Protein AF-A0A550H9E2-F1 (afdb_monomer)

pLDDT: mean 95.85, std 3.71, range [77.44, 98.75]

Mean predicted aligned error: 4.28 Å

Foldseek 3Di:
DKDKDFAFPVCQAPDVCLVVLQAQKAFEFAPVQVVVCVVVVHPDGHTDIDGLNRCVVVVVDQYSVLSVVRSVVLVVVVLLLQDRVQWHWYWDDPVRDDPQFSTKIFTWGQAPVGTDGFKIKTFRFLVVVVVCCVVVVDQPFDDDPNDTTRTTIIMIDGPVVVSVVSSQRSQWDQADPPLRHIFGQGNCVPQPFLEEFEEQAPDPVSLVVSVVLVVVLVVVVGGYHYDHDDHPSVVLRVCRRRNHQWYWYRYPVCVVPQKIWIQGSPPRDIDIDHSVCVSVVSDD

Nearest PDB structures (foldseek):
  5z5e-assembly1_A  TM=9.242E-01  e=2.785E-28  Nanoarchaeum equitans Kin4-M
  5z5e-assembly1_B  TM=8.530E-01  e=7.201E-29  Nanoarchaeum equitans Kin4-M
  8sld-assembly1_A-2  TM=9.339E-01  e=4.212E-23  Mycolicibacterium thermoresistibile ATCC 19527
  8u2q-assembly1_A  TM=9.296E-01  e=3.622E-22  Mycolicibacterium thermoresistibile ATCC 19527
  8slh-assembly1_A-2  TM=8.632E-01  e=4.479E-23  Mycolicibacterium thermoresistibile ATCC 19527

Structure (mmCIF, N/CA/C/O backbone):
data_AF-A0A550H9E2-F1
#
_entry.id   AF-A0A550H9E2-F1
#
loop_
_atom_site.group_PDB
_atom_site.id
_atom_site.type_symbol
_atom_site.label_atom_id
_atom_site.label_alt_id
_atom_site.label_comp_id
_atom_site.label_asym_id
_atom_site.label_entity_id
_atom_site.label_seq_id
_atom_site.pdbx_PDB_ins_code
_atom_site.Cartn_x
_atom_site.Cartn_y
_atom_site.Cartn_z
_atom_site.occupancy
_atom_site.B_iso_or_equiv
_atom_site.auth_seq_id
_atom_site.auth_comp_id
_atom_site.auth_asym_id
_atom_site.auth_atom_id
_atom_site.pdbx_PDB_model_num
ATOM 1 N N . MET A 1 1 ? 10.320 -8.486 -3.124 1.00 92.06 1 MET A N 1
ATOM 2 C CA . MET A 1 1 ? 9.379 -9.305 -3.925 1.00 92.06 1 MET A CA 1
ATOM 3 C C . MET A 1 1 ? 9.601 -8.896 -5.356 1.00 92.06 1 MET A C 1
ATOM 5 O O . MET A 1 1 ? 9.690 -7.705 -5.581 1.00 92.06 1 MET A O 1
ATOM 9 N N . GLU A 1 2 ? 9.731 -9.833 -6.280 1.00 95.12 2 GLU A N 1
ATOM 10 C CA . GLU A 1 2 ? 10.064 -9.539 -7.677 1.00 95.12 2 GLU A CA 1
ATOM 11 C C . GLU A 1 2 ? 9.055 -10.232 -8.582 1.00 95.12 2 GLU A C 1
ATOM 13 O O . GLU A 1 2 ? 8.554 -11.310 -8.242 1.00 95.12 2 GLU A O 1
ATOM 18 N N . ILE A 1 3 ? 8.738 -9.591 -9.701 1.00 96.88 3 ILE A N 1
ATOM 19 C CA . ILE A 1 3 ? 7.902 -10.155 -10.759 1.00 96.88 3 ILE A CA 1
ATOM 20 C C . ILE A 1 3 ? 8.727 -10.128 -12.039 1.00 96.88 3 ILE A C 1
ATOM 22 O O . ILE A 1 3 ? 9.340 -9.116 -12.342 1.00 96.88 3 ILE A O 1
ATOM 26 N N . GLU A 1 4 ? 8.711 -11.219 -12.798 1.00 97.38 4 GLU A N 1
ATOM 27 C CA . GLU A 1 4 ? 9.385 -11.314 -14.094 1.00 97.38 4 GLU A CA 1
ATOM 28 C C . GLU A 1 4 ? 8.320 -11.397 -15.192 1.00 97.38 4 GLU A C 1
ATOM 30 O O . GLU A 1 4 ? 7.700 -12.447 -15.397 1.00 97.38 4 GLU A O 1
ATOM 35 N N . TYR A 1 5 ? 8.071 -10.288 -15.888 1.00 96.69 5 TYR A N 1
ATOM 36 C CA . TYR A 1 5 ? 7.164 -10.254 -17.032 1.00 96.69 5 TYR A CA 1
ATOM 37 C C . TYR A 1 5 ? 7.918 -10.644 -18.300 1.00 96.69 5 TYR A C 1
ATOM 39 O O . TYR A 1 5 ? 8.688 -9.854 -18.846 1.00 96.69 5 TYR A O 1
ATOM 47 N N . PHE A 1 6 ? 7.668 -11.862 -18.778 1.00 97.12 6 PHE A N 1
ATOM 48 C CA . PHE A 1 6 ? 8.167 -12.345 -20.062 1.00 97.12 6 PHE A CA 1
ATOM 49 C C . PHE A 1 6 ? 7.237 -11.888 -21.185 1.00 97.12 6 PHE A C 1
ATOM 51 O O . PHE A 1 6 ? 6.084 -12.310 -21.249 1.00 97.12 6 PHE A O 1
ATOM 58 N N . VAL A 1 7 ? 7.749 -11.037 -22.067 1.00 96.81 7 VAL A N 1
ATOM 59 C CA . VAL A 1 7 ? 6.997 -10.428 -23.167 1.00 96.81 7 VAL A CA 1
ATOM 60 C C . VAL A 1 7 ? 7.650 -10.794 -24.492 1.00 96.81 7 VAL A C 1
ATOM 62 O O . VAL A 1 7 ? 8.879 -10.782 -24.611 1.00 96.81 7 VAL A O 1
ATOM 65 N N . ASP A 1 8 ? 6.835 -11.110 -25.495 1.00 96.25 8 ASP A N 1
ATOM 66 C CA . ASP A 1 8 ? 7.323 -11.288 -26.858 1.00 96.25 8 ASP A CA 1
ATOM 67 C C . ASP A 1 8 ? 7.969 -9.975 -27.352 1.00 96.25 8 ASP A C 1
ATOM 69 O O . ASP A 1 8 ? 7.335 -8.917 -27.264 1.00 96.25 8 ASP A O 1
ATOM 73 N N . PRO A 1 9 ? 9.223 -9.988 -27.843 1.00 95.88 9 PRO A N 1
ATOM 74 C CA . PRO A 1 9 ? 9.886 -8.782 -28.335 1.00 95.88 9 PRO A CA 1
ATOM 75 C C . PRO A 1 9 ? 9.118 -8.060 -29.454 1.00 95.88 9 PRO A C 1
ATOM 77 O O . PRO A 1 9 ? 9.282 -6.845 -29.588 1.00 95.88 9 PRO A O 1
ATOM 80 N N . ASP A 1 10 ? 8.272 -8.761 -30.212 1.00 95.62 10 ASP A N 1
ATOM 81 C CA . ASP A 1 10 ? 7.453 -8.168 -31.274 1.00 95.62 10 ASP A CA 1
ATOM 82 C C . ASP A 1 10 ? 6.119 -7.590 -30.752 1.00 95.62 10 ASP A C 1
ATOM 84 O O . ASP A 1 10 ? 5.445 -6.865 -31.480 1.00 95.62 10 ASP A O 1
ATOM 88 N N . GLN A 1 11 ? 5.765 -7.826 -29.480 1.00 96.44 11 GLN A N 1
ATOM 89 C CA . GLN A 1 11 ? 4.519 -7.367 -28.831 1.00 96.44 11 GLN A CA 1
ATOM 90 C C . GLN A 1 11 ? 4.766 -6.397 -27.659 1.00 96.44 11 GLN A C 1
ATOM 92 O O . GLN A 1 11 ? 3.953 -6.253 -26.741 1.00 96.44 11 GLN A O 1
ATOM 97 N N . LEU A 1 12 ? 5.907 -5.701 -27.663 1.00 96.75 12 LEU A N 1
ATOM 98 C CA . LEU A 1 12 ? 6.276 -4.759 -26.596 1.00 96.75 12 LEU A CA 1
ATOM 99 C C . LEU A 1 12 ? 5.314 -3.562 -26.475 1.00 96.75 12 LEU A C 1
ATOM 101 O O . LEU A 1 12 ? 5.178 -2.977 -25.399 1.00 96.75 12 LEU A O 1
ATOM 105 N N . ASP A 1 13 ? 4.632 -3.214 -27.561 1.00 97.94 13 ASP A N 1
ATOM 106 C CA . ASP A 1 13 ? 3.660 -2.122 -27.608 1.00 97.94 13 ASP A CA 1
ATOM 107 C C . ASP A 1 13 ? 2.209 -2.636 -27.635 1.00 97.94 13 ASP A C 1
ATOM 109 O O . ASP A 1 13 ? 1.322 -1.948 -28.128 1.00 97.94 13 ASP A O 1
ATOM 113 N N . GLU A 1 14 ? 1.968 -3.843 -27.112 1.00 97.19 14 GLU A N 1
ATOM 114 C CA . GLU A 1 14 ? 0.647 -4.485 -27.047 1.00 97.19 14 GLU A CA 1
ATOM 115 C C . GLU A 1 14 ? 0.280 -4.851 -25.599 1.00 97.19 14 GLU A C 1
ATOM 117 O O . GLU A 1 14 ? -0.084 -5.985 -25.284 1.00 97.19 14 GLU A O 1
ATOM 122 N N . CYS A 1 15 ? 0.401 -3.891 -24.677 1.00 97.25 15 CYS A N 1
ATOM 123 C CA . CYS A 1 15 ? -0.028 -4.119 -23.298 1.00 97.25 15 CYS A CA 1
ATOM 124 C C . CYS A 1 15 ? -1.570 -4.161 -23.237 1.00 97.25 15 CYS A C 1
ATOM 126 O O . CYS A 1 15 ? -2.218 -3.162 -23.562 1.00 97.25 15 CYS A O 1
ATOM 128 N N . PRO A 1 16 ? -2.190 -5.254 -22.754 1.00 96.94 16 PRO A N 1
ATOM 129 C CA . PRO A 1 16 ? -3.648 -5.396 -22.751 1.00 96.94 16 PRO A CA 1
ATOM 130 C C . PRO A 1 16 ? -4.358 -4.413 -21.808 1.00 96.94 16 PRO A C 1
ATOM 132 O O . PRO A 1 16 ? -5.548 -4.164 -21.970 1.00 96.94 16 PRO A O 1
ATOM 135 N N . LEU A 1 17 ? -3.637 -3.847 -20.836 1.00 96.44 17 LEU A N 1
ATOM 136 C CA . LEU A 1 17 ? -4.155 -2.869 -19.874 1.00 96.44 17 LEU A CA 1
ATOM 137 C C . LEU A 1 17 ? -3.913 -1.416 -20.311 1.00 96.44 17 LEU A C 1
ATOM 139 O O . LEU A 1 17 ? -4.247 -0.490 -19.574 1.00 96.44 17 LEU A O 1
ATOM 143 N N . PHE A 1 18 ? -3.319 -1.185 -21.489 1.00 98.06 18 PHE A N 1
ATOM 144 C CA . PHE A 1 18 ? -2.873 0.154 -21.875 1.00 98.06 18 PHE A CA 1
ATOM 145 C C . PHE A 1 18 ? -4.025 1.151 -21.979 1.00 98.06 18 PHE A C 1
ATOM 147 O O . PHE A 1 18 ? -3.889 2.269 -21.501 1.00 98.06 18 PHE A O 1
ATOM 154 N N . GLU A 1 19 ? -5.168 0.764 -22.551 1.00 97.81 19 GLU A N 1
ATOM 155 C CA . GLU A 1 19 ? -6.322 1.667 -22.674 1.00 97.81 19 GLU A CA 1
ATOM 156 C C . GLU A 1 19 ? -6.874 2.107 -21.310 1.00 97.81 19 GLU A C 1
ATOM 158 O O . GLU A 1 19 ? -7.231 3.272 -21.135 1.00 97.81 19 GLU A O 1
ATOM 163 N N . GLU A 1 20 ? -6.910 1.192 -20.337 1.00 98.06 20 GLU A N 1
ATOM 164 C CA . GLU A 1 20 ? -7.378 1.463 -18.974 1.00 98.06 20 GLU A CA 1
ATOM 165 C C . GLU A 1 20 ? -6.402 2.366 -18.209 1.00 98.06 20 GLU A C 1
ATOM 167 O O . GLU A 1 20 ? -6.825 3.292 -17.515 1.00 98.06 20 GLU A O 1
ATOM 172 N N . LEU A 1 21 ? -5.097 2.128 -18.370 1.00 98.25 21 LEU A N 1
ATOM 173 C CA . LEU A 1 21 ? -4.044 2.814 -17.619 1.00 98.25 21 LEU A CA 1
ATOM 174 C C . LEU A 1 21 ? -3.545 4.101 -18.290 1.00 98.25 21 LEU A C 1
ATOM 176 O O . LEU A 1 21 ? -3.009 4.971 -17.609 1.00 98.25 21 LEU A O 1
ATOM 180 N N . ALA A 1 22 ? -3.764 4.278 -19.595 1.00 98.25 22 ALA A N 1
ATOM 181 C CA . ALA A 1 22 ? -3.400 5.460 -20.381 1.00 98.25 22 ALA A CA 1
ATOM 182 C C . ALA A 1 22 ? -3.695 6.822 -19.709 1.00 98.25 22 ALA A C 1
ATOM 184 O O . ALA A 1 22 ? -2.822 7.699 -19.774 1.00 98.25 22 ALA A O 1
ATOM 185 N N . PRO A 1 23 ? -4.865 7.047 -19.070 1.00 98.50 23 PRO A N 1
ATOM 186 C CA . PRO A 1 23 ? -5.177 8.327 -18.436 1.00 98.50 23 PRO A CA 1
ATOM 187 C C . PRO A 1 23 ? -4.512 8.538 -17.067 1.00 98.50 23 PRO A C 1
ATOM 189 O O . PRO A 1 23 ? -4.561 9.659 -16.557 1.00 98.50 23 PRO A O 1
ATOM 192 N N . ILE A 1 24 ? -3.912 7.510 -16.455 1.00 98.19 24 ILE A N 1
ATOM 193 C CA . ILE A 1 24 ? -3.335 7.615 -15.109 1.00 98.19 24 ILE A CA 1
ATOM 194 C C . ILE A 1 24 ? -2.180 8.631 -15.104 1.00 98.19 24 ILE A C 1
ATOM 196 O O . ILE A 1 24 ? -1.282 8.547 -15.948 1.00 98.19 24 ILE A O 1
ATOM 200 N N . PRO A 1 25 ? -2.183 9.614 -14.182 1.00 97.94 25 PRO A N 1
ATOM 201 C CA . PRO A 1 25 ? -1.109 10.589 -14.080 1.00 97.94 25 PRO A CA 1
ATOM 202 C C . PRO A 1 25 ? 0.117 9.998 -13.376 1.00 97.94 25 PRO A C 1
ATOM 204 O O . PRO A 1 25 ? 0.018 9.394 -12.311 1.00 97.94 25 PRO A O 1
ATOM 207 N N . LEU A 1 26 ? 1.292 10.267 -13.935 1.00 98.25 26 LEU A N 1
ATOM 208 C CA . LEU A 1 26 ? 2.601 9.940 -13.390 1.00 98.25 26 LEU A CA 1
ATOM 209 C C . LEU A 1 26 ? 3.305 11.227 -12.946 1.00 98.25 26 LEU A C 1
ATOM 211 O O . LEU A 1 26 ? 3.468 12.168 -13.728 1.00 98.25 26 LEU A O 1
ATOM 215 N N . ASN A 1 27 ? 3.790 11.246 -11.706 1.00 98.12 27 ASN A N 1
ATOM 216 C CA . ASN A 1 27 ? 4.795 12.216 -11.276 1.00 98.12 27 ASN A CA 1
ATOM 217 C C . ASN A 1 27 ? 6.156 11.714 -11.749 1.00 98.12 27 ASN A C 1
ATOM 219 O O . ASN A 1 27 ? 6.663 10.731 -11.221 1.00 98.12 27 ASN A O 1
ATOM 223 N N . PHE A 1 28 ? 6.748 12.357 -12.746 1.00 98.00 28 PHE A N 1
ATOM 224 C CA . PHE A 1 28 ? 7.874 11.795 -13.481 1.00 98.00 28 PHE A CA 1
ATOM 225 C C . PHE A 1 28 ? 9.103 12.702 -13.428 1.00 98.00 28 PHE A C 1
ATOM 227 O O . PHE A 1 28 ? 9.040 13.885 -13.761 1.00 98.00 28 PHE A O 1
ATOM 234 N N . VAL A 1 29 ? 10.249 12.152 -13.044 1.00 97.75 29 VAL A N 1
ATOM 235 C CA . VAL A 1 29 ? 11.546 12.831 -13.063 1.00 97.75 29 VAL A CA 1
ATOM 236 C C . VAL A 1 29 ? 12.317 12.364 -14.293 1.00 97.75 29 VAL A C 1
ATOM 238 O O . VAL A 1 29 ? 12.781 11.223 -14.364 1.00 97.75 29 VAL A O 1
ATOM 241 N N . THR A 1 30 ? 12.472 13.259 -15.270 1.00 95.81 30 THR A N 1
ATOM 242 C CA . THR A 1 30 ? 13.207 12.960 -16.506 1.00 95.81 30 THR A CA 1
ATOM 243 C C . THR A 1 30 ? 14.722 12.972 -16.286 1.00 95.81 30 THR A C 1
ATOM 245 O O . THR A 1 30 ? 15.234 13.473 -15.277 1.00 95.81 30 THR A O 1
ATOM 248 N N . ARG A 1 31 ? 15.477 12.440 -17.252 1.00 93.50 31 ARG A N 1
ATOM 249 C CA . ARG A 1 31 ? 16.947 12.514 -17.243 1.00 93.50 31 ARG A CA 1
ATOM 250 C C . ARG A 1 31 ? 17.434 13.960 -17.343 1.00 93.50 31 ARG A C 1
ATOM 252 O O . ARG A 1 31 ? 18.320 14.362 -16.595 1.00 93.50 31 ARG A O 1
ATOM 259 N N . GLU A 1 32 ? 16.798 14.773 -18.182 1.00 92.56 32 GLU A N 1
ATOM 260 C CA . GLU A 1 32 ? 17.143 16.188 -18.356 1.00 92.56 32 GLU A CA 1
ATOM 261 C C . GLU A 1 32 ? 16.919 16.989 -17.067 1.00 92.56 32 GLU A C 1
ATOM 263 O O . GLU A 1 32 ? 17.721 17.864 -16.728 1.00 92.56 32 GLU A O 1
ATOM 268 N N . ALA A 1 33 ? 15.848 16.685 -16.322 1.00 93.44 33 ALA A N 1
ATOM 269 C CA . ALA A 1 33 ? 15.581 17.308 -15.029 1.00 93.44 33 ALA A CA 1
ATOM 270 C C . ALA A 1 33 ? 16.699 17.003 -14.016 1.00 93.44 33 ALA A C 1
ATOM 272 O O . ALA A 1 33 ? 17.160 17.912 -13.320 1.00 93.44 33 ALA A O 1
ATOM 273 N N . GLN A 1 34 ? 17.190 15.760 -13.988 1.00 94.44 34 GLN A N 1
ATOM 274 C CA . GLN A 1 34 ? 18.311 15.347 -13.136 1.00 94.44 34 GLN A CA 1
ATOM 275 C C . GLN A 1 34 ? 19.623 16.027 -13.543 1.00 94.44 34 GLN A C 1
ATOM 277 O O . GLN A 1 34 ? 20.332 16.558 -12.689 1.00 94.44 34 GLN A O 1
ATOM 282 N N . GLU A 1 35 ? 19.936 16.091 -14.838 1.00 91.56 35 GLU A N 1
ATOM 283 C CA . GLU A 1 35 ? 21.135 16.784 -15.329 1.00 91.56 35 GLU A CA 1
ATOM 284 C C . GLU A 1 35 ? 21.120 18.279 -14.997 1.00 91.56 35 GLU A C 1
ATOM 286 O O . GLU A 1 35 ? 22.144 18.861 -14.621 1.00 91.56 35 GLU A O 1
ATOM 291 N N . LYS A 1 36 ? 19.958 18.923 -15.140 1.00 91.62 36 LYS A N 1
ATOM 292 C CA . LYS A 1 36 ? 19.781 20.334 -14.795 1.00 91.62 36 LYS A CA 1
ATOM 293 C C . LYS A 1 36 ? 19.983 20.561 -13.298 1.00 91.62 36 LYS A C 1
ATOM 295 O O . LYS A 1 36 ? 20.695 21.494 -12.932 1.00 91.62 36 LYS A O 1
ATOM 300 N N . ALA A 1 37 ? 19.403 19.706 -12.456 1.00 90.50 37 ALA A N 1
ATOM 301 C CA . ALA A 1 37 ? 19.584 19.749 -11.008 1.00 90.50 37 ALA A CA 1
ATOM 302 C C . ALA A 1 37 ? 21.061 19.573 -10.618 1.00 90.50 37 ALA A C 1
ATOM 304 O O . ALA A 1 37 ? 21.591 20.374 -9.847 1.00 90.50 37 ALA A O 1
ATOM 305 N N . ALA A 1 38 ? 21.760 18.610 -11.230 1.00 87.56 38 ALA A N 1
ATOM 306 C CA . ALA A 1 38 ? 23.183 18.370 -10.995 1.00 87.56 38 ALA A CA 1
ATOM 307 C C . ALA A 1 38 ? 24.051 19.591 -11.351 1.00 87.56 38 ALA A C 1
ATOM 309 O O . ALA A 1 38 ? 24.921 19.979 -10.574 1.00 87.56 38 ALA A O 1
ATOM 310 N N . LYS A 1 39 ? 23.777 20.260 -12.481 1.00 89.75 39 LYS A N 1
ATOM 311 C CA . LYS A 1 39 ? 24.470 21.505 -12.882 1.00 89.75 39 LYS A CA 1
ATOM 312 C C . LYS A 1 39 ? 24.231 22.668 -11.914 1.00 89.75 39 LYS A C 1
ATOM 314 O O . LYS A 1 39 ? 25.028 23.601 -11.881 1.00 89.75 39 LYS A O 1
ATOM 319 N N . GLN A 1 40 ? 23.134 22.630 -11.164 1.00 90.06 40 GLN A N 1
ATOM 320 C CA . GLN A 1 40 ? 22.742 23.659 -10.200 1.00 90.06 40 GLN A CA 1
ATOM 321 C C . GLN A 1 40 ? 23.092 23.283 -8.753 1.00 90.06 40 GLN A C 1
ATOM 323 O O . GLN A 1 40 ? 22.723 24.016 -7.839 1.00 90.06 40 GLN A O 1
ATOM 328 N N . SER A 1 41 ? 23.788 22.158 -8.535 1.00 85.19 41 SER A N 1
ATOM 329 C CA . SER A 1 41 ? 24.055 21.597 -7.202 1.00 85.19 41 SER A CA 1
ATOM 330 C C . SER A 1 41 ? 22.784 21.439 -6.354 1.00 85.19 41 SER A C 1
ATOM 332 O O . SER A 1 41 ? 22.825 21.576 -5.130 1.00 85.19 41 SER A O 1
ATOM 334 N N . ALA A 1 42 ? 21.643 21.188 -7.003 1.00 83.69 42 ALA A N 1
ATOM 335 C CA . ALA A 1 42 ? 20.378 20.963 -6.322 1.00 83.69 42 ALA A CA 1
ATOM 336 C C . ALA A 1 42 ? 20.364 19.566 -5.687 1.00 83.69 42 ALA A C 1
ATOM 338 O O . ALA A 1 42 ? 20.874 18.602 -6.255 1.00 83.69 42 ALA A O 1
ATOM 339 N N . THR A 1 43 ? 19.766 19.465 -4.502 1.00 78.44 43 THR A N 1
ATOM 340 C CA . THR A 1 43 ? 19.671 18.214 -3.731 1.00 78.44 43 THR A CA 1
ATOM 341 C C . THR A 1 43 ? 18.401 17.419 -4.026 1.00 78.44 43 THR A C 1
ATOM 343 O O . THR A 1 43 ? 18.202 16.362 -3.437 1.00 78.44 43 THR A O 1
ATOM 346 N N . ASP A 1 44 ? 17.532 17.935 -4.896 1.00 87.62 44 ASP A N 1
ATOM 347 C CA . ASP A 1 44 ? 16.284 17.296 -5.302 1.00 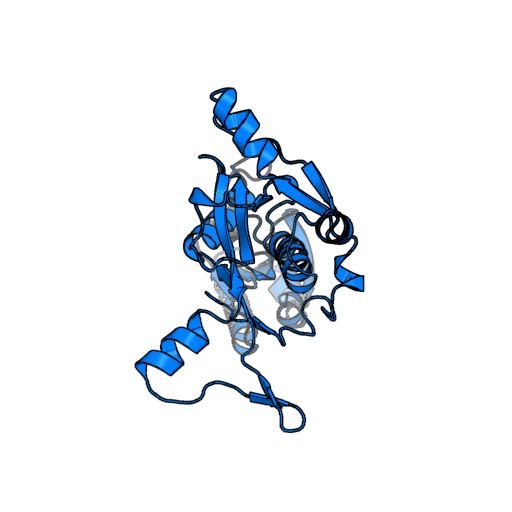87.62 44 ASP A CA 1
ATOM 348 C C . ASP A 1 44 ? 16.005 17.548 -6.791 1.00 87.62 44 ASP A C 1
ATOM 350 O O . ASP A 1 44 ? 16.578 18.450 -7.413 1.00 87.62 44 ASP A O 1
ATOM 354 N N . PHE A 1 45 ? 15.115 16.740 -7.358 1.00 91.19 45 PHE A N 1
ATOM 355 C CA . PHE A 1 45 ? 14.723 16.772 -8.757 1.00 91.19 45 PHE A CA 1
ATOM 356 C C . PHE A 1 45 ? 13.297 17.292 -8.916 1.00 91.19 45 PHE A C 1
ATOM 358 O O . PHE A 1 45 ? 12.394 16.944 -8.159 1.00 91.19 45 PHE A O 1
ATOM 365 N N . THR A 1 46 ? 13.077 18.108 -9.943 1.00 91.38 46 THR A N 1
ATOM 366 C CA . THR A 1 46 ? 11.728 18.546 -10.306 1.00 91.38 46 THR A CA 1
ATOM 367 C C . THR A 1 46 ? 11.017 17.444 -11.082 1.00 91.38 46 THR A C 1
ATOM 369 O O . THR A 1 46 ? 11.509 17.011 -12.125 1.00 91.38 46 THR A O 1
ATOM 372 N N . SER A 1 47 ? 9.846 17.035 -10.597 1.00 95.12 47 SER A N 1
ATOM 373 C CA . SER A 1 47 ? 8.933 16.164 -11.336 1.00 95.12 47 SER A CA 1
ATOM 374 C C . SER A 1 47 ? 8.074 16.972 -12.310 1.00 95.12 47 SER A C 1
ATOM 376 O O . SER A 1 47 ? 7.681 18.103 -12.018 1.00 95.12 47 SER A O 1
ATOM 378 N N . ILE A 1 48 ? 7.743 16.372 -13.448 1.00 96.00 48 ILE A N 1
ATOM 379 C CA . ILE A 1 48 ? 6.650 16.799 -14.324 1.00 96.00 48 ILE A CA 1
ATOM 380 C C . ILE A 1 48 ? 5.453 15.874 -14.113 1.00 96.00 48 ILE A C 1
ATOM 382 O O . ILE A 1 48 ? 5.633 14.710 -13.769 1.00 96.00 48 ILE A O 1
ATOM 386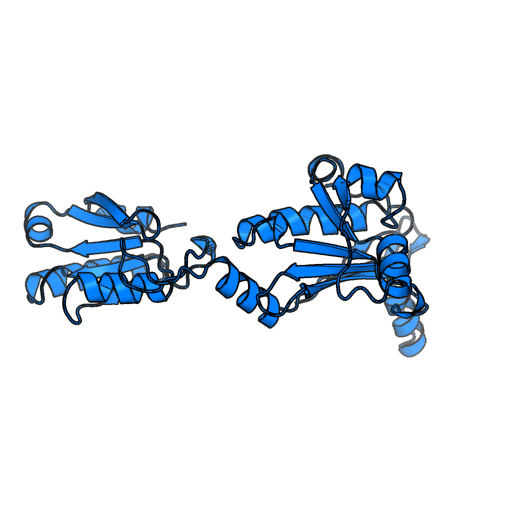 N N . GLN A 1 49 ? 4.244 16.380 -14.330 1.00 97.19 49 GLN A N 1
ATOM 387 C CA . GLN A 1 49 ? 3.051 15.543 -14.374 1.00 97.19 49 GLN A CA 1
ATOM 388 C C . GLN A 1 49 ? 2.742 15.218 -15.835 1.00 97.19 49 GLN A C 1
ATOM 390 O O . GLN A 1 49 ? 2.593 16.134 -16.646 1.00 97.19 49 GLN A O 1
ATOM 395 N N . ILE A 1 50 ? 2.691 13.932 -16.163 1.00 97.62 50 ILE A N 1
ATOM 396 C CA . ILE A 1 50 ? 2.379 13.409 -17.500 1.00 97.62 50 ILE A CA 1
ATOM 397 C C . ILE A 1 50 ? 1.479 12.189 -17.353 1.00 97.62 50 ILE A C 1
ATOM 399 O O . ILE A 1 50 ? 1.602 11.480 -16.360 1.00 97.62 50 ILE A O 1
ATOM 403 N N . SER A 1 51 ? 0.591 11.911 -18.301 1.00 98.50 51 SER A N 1
ATOM 404 C CA . SER A 1 51 ? -0.147 10.640 -18.269 1.00 98.50 51 SER A CA 1
ATOM 405 C C . SER A 1 51 ? 0.724 9.453 -18.706 1.00 98.50 51 SER A C 1
ATOM 407 O O . SER A 1 51 ? 1.762 9.638 -19.350 1.00 98.50 51 SER A O 1
ATOM 409 N N . VAL A 1 52 ? 0.290 8.226 -18.404 1.00 98.56 52 VAL A N 1
ATOM 410 C CA . VAL A 1 52 ? 0.874 6.984 -18.951 1.00 98.56 52 VAL A CA 1
ATOM 411 C C . VAL A 1 52 ? 0.950 7.042 -20.481 1.00 98.56 52 VAL A C 1
ATOM 413 O O . VAL A 1 52 ? 1.992 6.732 -21.064 1.00 98.56 52 VAL A O 1
ATOM 416 N N . GLN A 1 53 ? -0.116 7.516 -21.133 1.00 98.56 53 GLN A N 1
ATOM 417 C CA . GLN A 1 53 ? -0.140 7.712 -22.583 1.00 98.56 53 GLN A CA 1
ATOM 418 C C . GLN A 1 53 ? 0.939 8.697 -23.044 1.00 98.56 53 GLN A C 1
ATOM 420 O O . GLN A 1 53 ? 1.724 8.381 -23.938 1.00 98.56 53 GLN A O 1
ATOM 425 N N . GLU A 1 54 ? 1.023 9.874 -22.422 1.00 98.44 54 GLU A N 1
ATOM 426 C CA . GLU A 1 54 ? 2.022 10.875 -22.795 1.00 98.44 54 GLU A CA 1
ATOM 427 C C . GLU A 1 54 ? 3.452 10.384 -22.553 1.00 98.44 54 GLU A C 1
ATOM 429 O O . GLU A 1 54 ? 4.346 10.702 -23.340 1.00 98.44 54 GLU A O 1
ATOM 434 N N . ALA A 1 55 ? 3.684 9.617 -21.484 1.00 98.00 55 ALA A N 1
ATOM 435 C CA . ALA A 1 55 ? 4.984 9.023 -21.194 1.00 98.00 55 ALA A CA 1
ATOM 436 C C . ALA A 1 55 ? 5.435 8.088 -22.325 1.00 98.00 55 ALA A C 1
ATOM 438 O O . ALA A 1 55 ? 6.603 8.130 -22.730 1.00 98.00 55 ALA A O 1
ATOM 439 N N . PHE A 1 56 ? 4.513 7.289 -22.866 1.00 98.12 56 PHE A N 1
ATOM 440 C CA . PHE A 1 56 ? 4.773 6.404 -23.998 1.00 98.12 56 PHE A CA 1
ATOM 441 C C . PHE A 1 56 ? 4.944 7.171 -25.320 1.00 98.12 56 PHE A C 1
ATOM 443 O O . PHE A 1 56 ? 5.941 6.977 -26.022 1.00 98.12 56 PHE A O 1
ATOM 450 N N . GLU A 1 57 ? 4.031 8.086 -25.652 1.00 97.88 57 GLU A N 1
ATOM 451 C CA . GLU A 1 57 ? 4.063 8.859 -26.904 1.00 97.88 57 GLU A CA 1
ATOM 452 C C . GLU A 1 57 ? 5.310 9.746 -27.013 1.00 97.88 57 GLU A C 1
ATOM 454 O O . GLU A 1 57 ? 5.939 9.818 -28.071 1.00 97.88 57 GLU A O 1
ATOM 459 N N . LYS A 1 58 ? 5.717 10.377 -25.903 1.00 96.56 58 LYS A N 1
ATOM 460 C CA . LYS A 1 58 ? 6.932 11.209 -25.827 1.00 96.56 58 LYS A CA 1
ATOM 461 C C . LYS A 1 58 ? 8.215 10.385 -25.668 1.00 96.56 58 LYS A C 1
ATOM 463 O O . LYS A 1 58 ? 9.290 10.972 -25.570 1.00 96.56 58 LYS A O 1
ATOM 468 N N . LYS A 1 59 ? 8.121 9.048 -25.657 1.00 95.75 59 LYS A N 1
ATOM 469 C CA . LYS A 1 59 ? 9.250 8.111 -25.510 1.00 95.75 59 LYS A CA 1
ATOM 470 C C . LYS A 1 59 ? 10.062 8.322 -24.227 1.00 95.75 59 LYS A C 1
ATOM 472 O O . LYS A 1 59 ? 11.267 8.076 -24.199 1.00 95.75 59 LYS A O 1
ATOM 477 N N . TYR A 1 60 ? 9.401 8.749 -23.150 1.00 95.75 60 TYR A N 1
ATOM 478 C CA . TYR A 1 60 ? 10.003 8.739 -21.815 1.00 95.75 60 TYR A CA 1
ATOM 479 C C . TYR A 1 60 ? 10.132 7.322 -21.259 1.00 95.75 60 TYR A C 1
ATOM 481 O O . TYR A 1 60 ? 11.082 7.048 -20.525 1.00 95.75 60 TYR A O 1
ATOM 489 N N . VAL A 1 61 ? 9.214 6.436 -21.646 1.00 97.56 61 VAL A N 1
ATOM 490 C CA . VAL A 1 61 ? 9.265 4.993 -21.388 1.00 97.56 61 VAL A CA 1
ATOM 491 C C . VAL A 1 61 ? 9.479 4.225 -22.701 1.00 97.56 61 VAL A C 1
ATOM 493 O O . VAL A 1 61 ? 9.091 4.714 -23.766 1.00 97.56 61 VAL A O 1
ATOM 496 N N . PRO A 1 62 ? 10.129 3.048 -22.660 1.00 96.75 62 PRO A N 1
ATOM 497 C CA . PRO A 1 62 ? 10.582 2.356 -23.866 1.00 96.75 62 PRO A CA 1
ATOM 498 C C . PRO A 1 62 ? 9.465 1.676 -24.662 1.00 96.75 62 PRO A C 1
ATOM 500 O O . PRO A 1 62 ? 9.627 1.494 -25.866 1.00 96.75 62 PRO A O 1
ATOM 503 N N . ASN A 1 63 ? 8.379 1.269 -24.003 1.00 97.94 63 ASN A N 1
ATOM 504 C CA . ASN A 1 63 ? 7.298 0.485 -24.594 1.00 97.94 63 ASN A CA 1
ATOM 505 C C . ASN A 1 63 ? 6.008 0.582 -23.758 1.00 97.94 63 ASN A C 1
ATOM 507 O O . ASN A 1 63 ? 6.036 1.129 -22.646 1.00 97.94 63 ASN A O 1
ATOM 511 N N . GLN A 1 64 ? 4.888 0.070 -24.279 1.00 98.19 64 GLN A N 1
ATOM 512 C CA . GLN A 1 64 ? 3.608 0.113 -23.559 1.00 98.19 64 GLN A CA 1
ATOM 513 C C . GLN A 1 64 ? 3.607 -0.720 -22.277 1.00 98.19 64 GLN A C 1
ATOM 515 O O . GLN A 1 64 ? 3.015 -0.286 -21.295 1.00 98.19 64 GLN A O 1
ATOM 520 N N . TRP A 1 65 ? 4.276 -1.876 -22.246 1.00 98.31 65 TRP A N 1
ATOM 521 C CA . TRP A 1 65 ? 4.337 -2.704 -21.034 1.00 98.31 65 TRP A CA 1
ATOM 522 C C . TRP A 1 65 ? 4.962 -1.962 -19.854 1.00 98.31 65 TRP A C 1
ATOM 524 O O . TRP A 1 65 ? 4.400 -1.970 -18.764 1.00 98.31 65 TRP A O 1
ATOM 534 N N . MET A 1 66 ? 6.072 -1.253 -20.072 1.00 98.50 66 MET A N 1
ATOM 535 C CA . MET A 1 66 ? 6.670 -0.414 -19.035 1.00 98.50 66 MET A CA 1
ATOM 536 C C . MET A 1 66 ? 5.714 0.711 -18.630 1.00 98.50 66 MET A C 1
ATOM 538 O O . MET A 1 66 ? 5.539 0.958 -17.445 1.00 98.50 66 MET A O 1
ATOM 542 N N . ALA A 1 67 ? 5.057 1.365 -19.594 1.00 98.38 67 ALA A N 1
ATOM 543 C CA . ALA A 1 67 ? 4.075 2.411 -19.307 1.00 98.38 67 ALA A CA 1
ATOM 544 C C . ALA A 1 67 ? 2.932 1.897 -18.409 1.00 98.38 67 ALA A C 1
ATOM 546 O O . ALA A 1 67 ? 2.590 2.543 -17.419 1.00 98.38 67 ALA A O 1
ATOM 547 N N . CYS A 1 68 ? 2.390 0.718 -18.730 1.00 98.38 68 CYS A N 1
ATOM 548 C CA . CYS A 1 68 ? 1.369 0.033 -17.946 1.00 98.38 68 CYS A CA 1
ATOM 549 C C . CYS A 1 68 ? 1.854 -0.298 -16.535 1.00 98.38 68 CYS A C 1
ATOM 551 O O . CYS A 1 68 ? 1.139 -0.004 -15.589 1.00 98.38 68 CYS A O 1
ATOM 553 N N . ILE A 1 69 ? 3.059 -0.859 -16.378 1.00 98.44 69 ILE A N 1
ATOM 554 C CA . ILE A 1 69 ? 3.610 -1.186 -15.054 1.00 98.44 69 ILE A CA 1
ATOM 555 C C . ILE A 1 69 ? 3.658 0.068 -14.172 1.00 98.44 69 ILE A C 1
ATOM 557 O O . ILE A 1 69 ? 3.131 0.046 -13.065 1.00 98.44 69 ILE A O 1
ATOM 561 N N . LEU A 1 70 ? 4.189 1.190 -14.677 1.00 98.50 70 LEU A N 1
ATOM 562 C CA . LEU A 1 70 ? 4.231 2.430 -13.889 1.00 98.50 70 LEU A CA 1
ATOM 563 C C . LEU A 1 70 ? 2.820 2.950 -13.553 1.00 98.50 70 LEU A C 1
ATOM 565 O O . LEU A 1 70 ? 2.600 3.479 -12.467 1.00 98.50 70 LEU A O 1
ATOM 569 N N . GLY A 1 71 ? 1.860 2.816 -14.474 1.00 98.19 71 GLY A N 1
ATOM 570 C CA . GLY A 1 71 ? 0.463 3.201 -14.249 1.00 98.19 71 GLY A CA 1
ATOM 571 C C . GLY A 1 71 ? -0.240 2.349 -13.189 1.00 98.19 71 GLY A C 1
ATOM 572 O O . GLY A 1 71 ? -0.884 2.895 -12.295 1.00 98.19 71 GLY A O 1
ATOM 573 N N . ASP A 1 72 ? -0.079 1.029 -13.260 1.00 97.88 72 ASP A N 1
ATOM 574 C CA . ASP A 1 72 ? -0.627 0.075 -12.290 1.00 97.88 72 ASP A CA 1
ATOM 575 C C . ASP A 1 72 ? -0.034 0.307 -10.894 1.00 97.88 72 ASP A C 1
ATOM 577 O O . ASP A 1 72 ? -0.749 0.321 -9.892 1.00 97.88 72 ASP A O 1
ATOM 581 N N . GLU A 1 73 ? 1.263 0.621 -10.817 1.00 98.12 73 GLU A N 1
ATOM 582 C CA . GLU A 1 73 ? 1.918 0.965 -9.557 1.00 98.12 73 GLU A CA 1
ATOM 583 C C . GLU A 1 73 ? 1.343 2.236 -8.907 1.00 98.12 73 GLU A C 1
ATOM 585 O O . GLU A 1 73 ? 1.261 2.302 -7.681 1.00 98.12 73 GLU A O 1
ATOM 590 N N . VAL A 1 74 ? 0.877 3.228 -9.675 1.00 97.75 74 VAL A N 1
ATOM 591 C CA . VAL A 1 74 ? 0.172 4.389 -9.094 1.00 97.75 74 VAL A CA 1
ATOM 592 C C . VAL A 1 74 ? -1.116 3.952 -8.397 1.00 97.75 74 VAL A C 1
ATOM 594 O O . VAL A 1 74 ? -1.359 4.342 -7.253 1.00 97.75 74 VAL A O 1
ATOM 597 N N . GLU A 1 75 ? -1.932 3.128 -9.054 1.00 95.94 75 GLU A N 1
ATOM 598 C CA . GLU A 1 75 ? -3.175 2.615 -8.468 1.00 95.94 75 GLU A CA 1
ATOM 599 C C . GLU A 1 75 ? -2.898 1.719 -7.257 1.00 95.94 75 GLU A C 1
ATOM 601 O O . GLU A 1 75 ? -3.546 1.851 -6.213 1.00 95.94 75 GLU A O 1
ATOM 606 N N . PHE A 1 76 ? -1.866 0.880 -7.335 1.00 96.50 76 PHE A N 1
ATOM 607 C CA . PHE A 1 76 ? -1.421 0.068 -6.212 1.00 96.50 76 PHE A CA 1
ATOM 608 C C . PHE A 1 76 ? -1.060 0.928 -4.991 1.00 96.50 76 PHE A C 1
ATOM 610 O O . PHE A 1 76 ? -1.538 0.657 -3.889 1.00 96.50 76 PHE A O 1
ATOM 617 N N . PHE A 1 77 ? -0.295 2.012 -5.155 1.00 96.56 77 PHE A N 1
ATOM 618 C CA . PHE A 1 77 ? 0.096 2.877 -4.031 1.00 96.56 77 PHE A CA 1
ATOM 619 C C . PHE A 1 77 ? -1.079 3.635 -3.406 1.00 96.56 77 PHE A C 1
ATOM 621 O O . PHE A 1 77 ? -1.090 3.827 -2.182 1.00 96.56 77 PHE A O 1
ATOM 628 N N . LYS A 1 78 ? -2.108 3.977 -4.192 1.00 92.56 78 LYS A N 1
ATOM 629 C CA . LYS A 1 78 ? -3.366 4.521 -3.656 1.00 92.56 78 LYS A CA 1
ATOM 630 C C . LYS A 1 78 ? -4.034 3.538 -2.701 1.00 92.56 78 LYS A C 1
ATOM 632 O O . LYS A 1 78 ? -4.460 3.936 -1.614 1.00 92.56 78 LYS A O 1
ATOM 637 N N . LEU A 1 79 ? -4.076 2.251 -3.057 1.00 95.00 79 LEU A N 1
ATOM 638 C CA . LEU A 1 79 ? -4.618 1.196 -2.191 1.00 95.00 79 LEU A CA 1
ATOM 639 C C . LEU A 1 79 ? -3.798 1.018 -0.905 1.00 95.00 79 LEU A C 1
ATOM 641 O O . LEU A 1 79 ? -4.354 0.670 0.138 1.00 95.00 79 LEU A O 1
ATOM 645 N N . LEU A 1 80 ? -2.496 1.311 -0.951 1.00 96.25 80 LEU A N 1
ATOM 646 C CA . LEU A 1 80 ? -1.611 1.282 0.215 1.00 96.25 80 LEU A CA 1
ATOM 647 C C . LEU A 1 80 ? -1.773 2.489 1.156 1.00 96.25 80 LEU A C 1
ATOM 649 O O . LEU A 1 80 ? -1.174 2.517 2.234 1.00 96.25 80 LEU A O 1
ATOM 653 N N . GLY A 1 81 ? -2.600 3.473 0.792 1.00 95.06 81 GLY A N 1
ATOM 654 C CA . GLY A 1 81 ? -2.800 4.693 1.576 1.00 95.06 81 GLY A CA 1
ATOM 655 C C . GLY A 1 81 ? -1.644 5.689 1.463 1.00 95.06 81 GLY A C 1
ATOM 656 O O . GLY A 1 81 ? -1.535 6.592 2.297 1.00 95.06 81 GLY A O 1
ATOM 657 N N . ILE A 1 82 ? -0.785 5.537 0.450 1.00 96.88 82 ILE A N 1
ATOM 658 C CA . ILE A 1 82 ? 0.275 6.492 0.126 1.00 96.88 82 ILE A CA 1
ATOM 659 C C . ILE A 1 82 ? -0.296 7.477 -0.902 1.00 96.88 82 ILE A C 1
ATOM 661 O O . ILE A 1 82 ? -0.811 7.051 -1.932 1.00 96.88 82 ILE A O 1
ATOM 665 N N . PRO A 1 83 ? -0.257 8.792 -0.637 1.00 95.00 83 PRO A N 1
ATOM 666 C CA . PRO A 1 83 ? -0.902 9.755 -1.516 1.00 95.00 83 PRO A CA 1
ATOM 667 C C . PRO A 1 83 ? -0.070 10.011 -2.781 1.00 95.00 83 PRO A C 1
ATOM 669 O O . PRO A 1 83 ? 1.157 10.041 -2.712 1.00 95.00 83 PRO A O 1
ATOM 672 N N . ASP A 1 84 ? -0.727 10.286 -3.910 1.00 94.31 84 ASP A N 1
ATOM 673 C CA . ASP A 1 84 ? -0.084 10.466 -5.224 1.00 94.31 84 ASP A CA 1
ATOM 674 C C . ASP A 1 84 ? 1.078 11.472 -5.199 1.00 94.31 84 ASP A C 1
ATOM 676 O O . ASP A 1 84 ? 2.122 11.250 -5.804 1.00 94.31 84 ASP A O 1
ATOM 680 N N . GLN A 1 85 ? 0.952 12.576 -4.455 1.00 94.69 85 GLN A N 1
ATOM 681 C CA . GLN A 1 85 ? 2.015 13.583 -4.343 1.00 94.69 85 GLN A CA 1
ATOM 682 C C . GLN A 1 85 ? 3.271 13.101 -3.599 1.00 94.69 85 GLN A C 1
ATOM 684 O O . GLN A 1 85 ? 4.302 13.773 -3.641 1.00 94.69 85 GLN A O 1
ATOM 689 N N . ALA A 1 86 ? 3.179 11.988 -2.871 1.00 97.00 86 ALA A N 1
ATOM 690 C CA . ALA A 1 86 ? 4.300 11.381 -2.171 1.00 97.00 86 ALA A CA 1
ATOM 691 C C . ALA A 1 86 ? 5.032 10.343 -3.023 1.00 97.00 86 ALA A C 1
ATOM 693 O O . ALA A 1 86 ? 6.059 9.858 -2.568 1.00 97.00 86 ALA A O 1
ATOM 694 N N . ILE A 1 87 ? 4.557 10.022 -4.229 1.00 98.12 87 ILE A N 1
ATOM 695 C CA . ILE A 1 87 ? 5.240 9.101 -5.141 1.00 98.12 87 ILE A CA 1
ATOM 696 C C . ILE A 1 87 ? 5.731 9.821 -6.393 1.00 98.12 87 ILE A C 1
ATOM 698 O O . ILE A 1 87 ? 5.115 10.783 -6.866 1.00 98.12 87 ILE A O 1
ATOM 702 N N . ARG A 1 88 ? 6.850 9.351 -6.942 1.00 98.31 88 ARG A N 1
ATOM 703 C CA . ARG A 1 88 ? 7.346 9.754 -8.261 1.00 98.31 88 ARG A CA 1
ATOM 704 C C . ARG A 1 88 ? 8.133 8.630 -8.920 1.00 98.31 88 ARG A C 1
ATOM 706 O O . ARG A 1 88 ? 8.742 7.821 -8.235 1.00 98.31 88 ARG A O 1
ATOM 713 N N . PHE A 1 89 ? 8.194 8.649 -10.240 1.00 98.56 89 PHE A N 1
ATOM 714 C CA . PHE A 1 89 ? 9.025 7.764 -11.043 1.00 98.56 89 PHE A CA 1
ATOM 715 C C . PHE A 1 89 ? 10.266 8.505 -11.509 1.00 98.56 89 PHE A C 1
ATOM 717 O O . PHE A 1 89 ? 10.162 9.507 -12.221 1.00 98.56 89 PHE A O 1
ATOM 724 N N . ARG A 1 90 ? 11.447 8.025 -11.136 1.00 97.81 90 ARG A N 1
ATOM 725 C CA . ARG A 1 90 ? 12.721 8.583 -11.582 1.00 97.81 90 ARG A CA 1
ATOM 726 C C . ARG A 1 90 ? 13.303 7.743 -12.702 1.00 97.81 90 ARG A C 1
ATOM 728 O O . ARG A 1 90 ? 13.709 6.608 -12.487 1.00 97.81 90 ARG A O 1
ATOM 735 N N . HIS A 1 91 ? 13.401 8.323 -13.895 1.00 96.94 91 HIS A N 1
ATOM 736 C CA . HIS A 1 91 ? 14.072 7.676 -15.017 1.00 96.94 91 HIS A CA 1
ATOM 737 C C . HIS A 1 91 ? 15.585 7.675 -14.776 1.00 96.94 91 HIS A C 1
ATOM 739 O O . HIS A 1 91 ? 16.236 8.717 -14.888 1.00 96.94 91 HIS A O 1
ATOM 745 N N . MET A 1 92 ? 16.154 6.512 -14.461 1.00 94.88 92 MET A N 1
ATOM 746 C CA . MET A 1 92 ? 17.583 6.374 -14.175 1.00 94.88 92 MET A CA 1
ATOM 747 C C . MET A 1 92 ? 18.438 6.825 -15.362 1.00 94.88 92 MET A C 1
ATOM 749 O O . MET A 1 92 ? 18.093 6.588 -16.529 1.00 94.88 92 MET A O 1
ATOM 753 N N . ARG A 1 93 ? 19.571 7.471 -15.082 1.00 91.75 93 ARG A N 1
ATOM 754 C CA . ARG A 1 93 ? 20.504 7.937 -16.117 1.00 91.75 93 ARG A CA 1
ATOM 755 C C . ARG A 1 93 ? 21.329 6.770 -16.676 1.00 91.75 93 ARG A C 1
ATOM 757 O O . ARG A 1 93 ? 21.540 5.791 -15.962 1.00 91.75 93 ARG A O 1
ATOM 764 N N . PRO A 1 94 ? 21.822 6.846 -17.926 1.00 88.69 94 PRO A N 1
ATOM 765 C CA . PRO A 1 94 ? 22.554 5.742 -18.552 1.00 88.69 94 PRO A CA 1
ATOM 766 C C . PRO A 1 94 ? 23.750 5.236 -17.733 1.00 88.69 94 PRO A C 1
ATOM 768 O O . PRO A 1 94 ? 23.985 4.033 -17.676 1.00 88.69 94 PRO A O 1
ATOM 771 N N . GLU A 1 95 ? 24.474 6.136 -17.064 1.00 89.19 95 GLU A N 1
ATOM 772 C CA . GLU A 1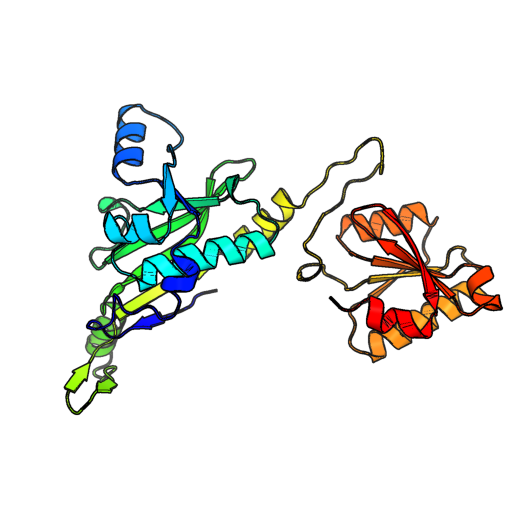 95 ? 25.617 5.816 -16.202 1.00 89.19 95 GLU A CA 1
ATOM 773 C C . GLU A 1 95 ? 25.247 5.079 -14.904 1.00 89.19 95 GLU A C 1
ATOM 775 O O . GLU A 1 95 ? 26.122 4.503 -14.261 1.00 89.19 95 GLU A O 1
ATOM 780 N N . GLU A 1 96 ? 23.969 5.089 -14.520 1.00 86.75 96 GLU A N 1
ATOM 781 C CA . GLU A 1 96 ? 23.439 4.412 -13.329 1.00 86.75 96 GLU A CA 1
ATOM 782 C C . GLU A 1 96 ? 22.884 3.019 -13.661 1.00 86.75 96 GLU A C 1
ATOM 784 O O . GLU A 1 96 ? 22.617 2.229 -12.758 1.00 86.75 96 GLU A O 1
ATOM 789 N N . THR A 1 97 ? 22.701 2.711 -14.948 1.00 86.50 97 THR A N 1
ATOM 790 C CA . THR A 1 97 ? 22.047 1.480 -15.407 1.00 86.50 97 THR A CA 1
ATOM 791 C C . THR A 1 97 ? 23.035 0.455 -15.969 1.00 86.50 97 THR A C 1
ATOM 793 O O . THR A 1 97 ? 24.064 0.831 -16.536 1.00 86.50 97 THR A O 1
ATOM 796 N N . PRO A 1 98 ? 22.731 -0.854 -15.886 1.00 81.69 98 PRO A N 1
ATOM 797 C CA . PRO A 1 98 ? 23.523 -1.876 -16.559 1.00 81.69 98 PRO A CA 1
ATOM 798 C C . PRO A 1 98 ? 23.551 -1.686 -18.082 1.00 81.69 98 PRO A C 1
ATOM 800 O O . PRO A 1 98 ? 22.583 -1.237 -18.690 1.00 81.69 98 PRO A O 1
ATOM 803 N N . HIS A 1 99 ? 24.635 -2.127 -18.723 1.00 79.69 99 HIS A N 1
ATOM 804 C CA . HIS A 1 99 ? 24.850 -2.006 -20.174 1.00 79.69 99 HIS A CA 1
ATOM 805 C C . HIS A 1 99 ? 23.771 -2.672 -21.055 1.00 79.69 99 HIS A C 1
ATOM 807 O O . HIS A 1 99 ? 23.680 -2.365 -22.241 1.00 79.69 99 HIS A O 1
ATOM 813 N N . TYR A 1 100 ? 22.978 -3.591 -20.500 1.00 77.44 100 TYR A N 1
ATOM 814 C CA . TYR A 1 100 ? 21.887 -4.288 -21.187 1.00 77.44 100 TYR A CA 1
ATOM 815 C C . TYR A 1 100 ? 20.509 -3.631 -20.997 1.00 77.44 100 TYR A C 1
ATOM 817 O O . TYR A 1 100 ? 19.527 -4.104 -21.569 1.00 77.44 100 TYR A O 1
ATOM 825 N N . SER A 1 101 ? 20.419 -2.549 -20.218 1.00 86.62 101 SER A N 1
ATOM 826 C CA . SER A 1 101 ? 19.152 -1.885 -19.914 1.00 86.62 101 SER A CA 1
ATOM 827 C C . SER A 1 101 ? 18.420 -1.408 -21.179 1.00 86.62 101 SER A C 1
ATOM 829 O O . SER A 1 101 ? 18.977 -0.780 -22.088 1.00 86.62 101 SER A O 1
ATOM 831 N N . GLY A 1 102 ? 17.129 -1.717 -21.256 1.00 85.25 102 GLY A N 1
ATOM 832 C CA . GLY A 1 102 ? 16.168 -1.096 -22.163 1.00 85.25 102 GLY A CA 1
ATOM 833 C C . GLY A 1 102 ? 15.450 0.115 -21.557 1.00 85.25 102 GLY A C 1
ATOM 834 O O . GLY A 1 102 ? 14.735 0.801 -22.279 1.00 85.25 102 GLY A O 1
ATOM 835 N N . GLY A 1 103 ? 15.649 0.390 -20.267 1.00 92.81 103 GLY A N 1
ATOM 836 C CA . GLY A 1 103 ? 15.023 1.468 -19.503 1.00 92.81 103 GLY A CA 1
ATOM 837 C C . GLY A 1 103 ? 14.854 1.056 -18.041 1.00 92.81 103 GLY A C 1
ATOM 838 O O . GLY A 1 103 ? 14.372 -0.043 -17.775 1.00 92.81 103 GLY A O 1
ATOM 839 N N . ASN A 1 104 ? 15.250 1.923 -17.106 1.00 96.31 104 ASN A N 1
ATOM 840 C CA . ASN A 1 104 ? 15.063 1.698 -15.674 1.00 96.31 104 ASN A CA 1
ATOM 841 C C . ASN A 1 104 ? 14.392 2.905 -15.019 1.00 96.31 104 ASN A C 1
ATOM 843 O O . ASN A 1 104 ? 14.781 4.052 -15.276 1.00 96.31 104 ASN A O 1
ATOM 847 N N . PHE A 1 105 ? 13.416 2.630 -14.161 1.00 98.19 105 PHE A N 1
ATOM 848 C CA . PHE A 1 105 ? 12.614 3.631 -13.472 1.00 98.19 105 PHE A CA 1
ATOM 849 C C . PHE A 1 105 ? 12.485 3.256 -12.001 1.00 98.19 105 PHE A C 1
ATOM 851 O O . PHE A 1 105 ? 11.965 2.195 -11.680 1.00 98.19 105 PHE A O 1
ATOM 858 N N . ASP A 1 106 ? 12.913 4.136 -11.108 1.00 97.94 106 ASP A N 1
ATOM 859 C CA . ASP A 1 106 ? 12.697 3.929 -9.678 1.00 97.94 106 ASP A CA 1
ATOM 860 C C . ASP A 1 106 ? 11.372 4.582 -9.288 1.00 97.94 106 ASP A C 1
ATOM 862 O O . ASP A 1 106 ? 11.209 5.791 -9.481 1.00 97.94 106 ASP A O 1
ATOM 866 N N . LEU A 1 107 ? 10.434 3.821 -8.724 1.00 98.50 107 LEU A N 1
ATOM 867 C CA . LEU A 1 107 ? 9.339 4.403 -7.956 1.00 98.50 107 LEU A CA 1
ATOM 868 C C . LEU A 1 107 ? 9.912 4.821 -6.603 1.00 98.50 107 LEU A C 1
ATOM 870 O O . LEU A 1 107 ? 10.318 3.994 -5.782 1.00 98.50 107 LEU A O 1
ATOM 874 N N . GLU A 1 108 ? 9.962 6.127 -6.382 1.00 98.44 108 GLU A N 1
ATOM 875 C CA . GLU A 1 108 ? 10.433 6.745 -5.154 1.00 98.44 108 GLU A CA 1
ATOM 876 C C . GLU A 1 108 ? 9.259 7.272 -4.328 1.00 98.44 108 GLU A C 1
ATOM 878 O O . GLU A 1 108 ? 8.349 7.908 -4.861 1.00 98.44 108 GLU A O 1
ATOM 883 N N . VAL A 1 109 ? 9.323 7.074 -3.011 1.00 98.38 109 VAL A N 1
ATOM 884 C CA . VAL A 1 109 ? 8.390 7.658 -2.040 1.00 98.38 109 VAL A CA 1
ATOM 885 C C . VAL A 1 109 ? 9.084 8.766 -1.256 1.00 98.38 109 VAL A C 1
ATOM 887 O O . VAL A 1 109 ? 10.237 8.615 -0.839 1.00 98.38 109 VAL A O 1
ATOM 890 N N . ASN A 1 110 ? 8.390 9.881 -1.041 1.00 97.69 110 ASN A N 1
ATOM 891 C CA . ASN A 1 110 ? 8.863 10.994 -0.231 1.00 97.69 110 ASN A CA 1
ATOM 892 C C . ASN A 1 110 ? 8.637 10.727 1.258 1.00 97.69 110 ASN A C 1
ATOM 894 O O . ASN A 1 110 ? 7.521 10.862 1.761 1.00 97.69 110 ASN A O 1
ATOM 898 N N . LEU A 1 111 ? 9.716 10.405 1.961 1.00 97.06 111 LEU A N 1
ATOM 899 C CA . LEU A 1 111 ? 9.726 10.173 3.402 1.00 97.06 111 LEU A CA 1
ATOM 900 C C . LEU A 1 111 ? 10.296 11.396 4.138 1.00 97.06 111 LEU A C 1
ATOM 902 O O . LEU A 1 111 ? 10.881 12.299 3.538 1.00 97.06 111 LEU A O 1
ATOM 906 N N . SER A 1 112 ? 10.205 11.418 5.464 1.00 96.25 112 SER A N 1
ATOM 907 C CA . SER A 1 112 ? 10.739 12.488 6.330 1.00 96.25 112 SER A CA 1
ATOM 908 C C . SER A 1 112 ? 12.240 12.743 6.164 1.00 96.25 112 SER A C 1
ATOM 910 O O . SER A 1 112 ? 12.731 13.818 6.508 1.00 96.25 112 SER A O 1
ATOM 912 N N . PHE A 1 113 ? 12.972 11.776 5.615 1.00 94.25 113 PHE A N 1
ATOM 913 C CA . PHE A 1 113 ? 14.398 11.859 5.291 1.00 94.25 113 PHE A CA 1
ATOM 914 C C . PHE A 1 113 ? 14.669 11.857 3.774 1.00 94.25 113 PHE A C 1
ATOM 916 O O . PHE A 1 113 ? 15.773 11.524 3.327 1.00 94.25 113 PHE A O 1
ATOM 923 N N . GLY A 1 114 ? 13.668 12.261 2.991 1.00 95.62 114 GLY A N 1
ATOM 924 C CA . GLY A 1 114 ? 13.730 12.484 1.552 1.00 95.62 114 GLY A CA 1
ATOM 925 C C . GLY A 1 114 ? 13.229 11.311 0.715 1.00 95.62 114 GLY A C 1
ATOM 926 O O . GLY A 1 114 ? 12.745 10.301 1.225 1.00 95.62 114 GLY A O 1
ATOM 927 N N . TRP A 1 115 ? 13.383 11.458 -0.598 1.00 97.19 115 TRP A N 1
ATOM 928 C CA . TRP A 1 115 ? 12.973 10.465 -1.583 1.00 97.19 115 TRP A CA 1
ATOM 929 C C . TRP A 1 115 ? 13.782 9.173 -1.461 1.00 97.19 115 TRP A C 1
ATOM 931 O O . TRP A 1 115 ? 15.021 9.193 -1.397 1.00 97.19 115 TRP A O 1
ATOM 941 N N . LYS A 1 116 ? 13.071 8.047 -1.415 1.00 97.00 116 LYS A N 1
ATOM 942 C CA . LYS A 1 116 ? 13.653 6.705 -1.392 1.00 97.00 116 LYS A CA 1
ATOM 943 C C . LYS A 1 116 ? 12.959 5.810 -2.389 1.00 97.00 116 LYS A C 1
ATOM 945 O O . LYS A 1 116 ? 11.740 5.715 -2.389 1.00 97.00 116 LYS A O 1
ATOM 950 N N . GLU A 1 117 ? 13.767 5.123 -3.178 1.00 97.25 117 GLU A N 1
ATOM 951 C CA . GLU A 1 117 ? 13.325 4.044 -4.048 1.00 97.25 117 GLU A CA 1
ATOM 952 C C . GLU A 1 117 ? 12.679 2.931 -3.208 1.00 97.25 117 GLU A C 1
ATOM 954 O O . GLU A 1 117 ? 13.220 2.505 -2.180 1.00 97.25 117 GLU A O 1
ATOM 959 N N . VAL A 1 118 ? 11.481 2.520 -3.613 1.00 97.88 118 VAL A N 1
ATOM 960 C CA . VAL A 1 118 ? 10.715 1.418 -3.013 1.00 97.88 118 VAL A CA 1
ATOM 961 C C . VAL A 1 118 ? 10.406 0.325 -4.030 1.00 97.88 118 VAL A C 1
ATOM 963 O O . VAL A 1 118 ? 10.220 -0.822 -3.619 1.00 97.88 118 VAL A O 1
ATOM 966 N N . ILE A 1 119 ? 10.365 0.669 -5.322 1.00 98.38 119 ILE A N 1
ATOM 967 C CA . ILE A 1 119 ? 10.304 -0.288 -6.423 1.00 98.38 119 ILE A CA 1
ATOM 968 C C . ILE A 1 119 ? 11.303 0.120 -7.500 1.00 98.38 119 ILE A C 1
ATOM 970 O O . ILE A 1 119 ? 11.269 1.257 -7.973 1.00 98.38 119 ILE A O 1
ATOM 974 N N . GLY A 1 120 ? 12.163 -0.810 -7.901 1.00 98.00 120 GLY A N 1
ATOM 975 C CA . GLY A 1 120 ? 12.994 -0.676 -9.091 1.00 98.00 120 GLY A CA 1
ATOM 976 C C . GLY A 1 120 ? 12.320 -1.350 -10.280 1.00 98.00 120 GLY A C 1
ATOM 977 O O . GLY A 1 120 ? 12.134 -2.561 -10.263 1.00 98.00 120 GLY A O 1
ATOM 978 N N . ASN A 1 121 ? 11.980 -0.589 -11.318 1.00 98.38 121 ASN A N 1
ATOM 979 C CA . ASN A 1 121 ? 11.421 -1.110 -12.564 1.00 98.38 121 ASN A CA 1
ATOM 980 C C . ASN A 1 121 ? 12.511 -1.223 -13.624 1.00 98.38 121 ASN A C 1
ATOM 982 O O . ASN A 1 121 ? 13.073 -0.210 -14.047 1.00 98.38 121 ASN A O 1
ATOM 986 N N . ALA A 1 122 ? 12.801 -2.432 -14.091 1.00 97.62 122 ALA A N 1
ATOM 987 C CA . ALA A 1 122 ? 13.865 -2.705 -15.046 1.00 97.62 122 ALA A CA 1
ATOM 988 C C . ALA A 1 122 ? 13.328 -3.368 -16.314 1.00 97.62 122 ALA A C 1
ATOM 990 O O . ALA A 1 122 ? 12.721 -4.430 -16.271 1.00 97.62 122 ALA A O 1
ATOM 991 N N . TYR A 1 123 ? 13.622 -2.796 -17.479 1.00 97.56 123 TYR A N 1
ATOM 992 C CA . TYR A 1 123 ? 13.465 -3.487 -18.755 1.00 97.56 123 TYR A CA 1
ATOM 993 C C . TYR A 1 123 ? 14.808 -4.111 -19.153 1.00 97.56 123 TYR A C 1
ATOM 995 O O . TYR A 1 123 ? 15.723 -3.415 -19.598 1.00 97.56 123 TYR A O 1
ATOM 1003 N N . ARG A 1 124 ? 14.946 -5.428 -18.977 1.00 96.31 124 ARG A N 1
ATOM 1004 C CA . ARG A 1 124 ? 16.215 -6.174 -19.101 1.00 96.31 124 ARG A CA 1
ATOM 1005 C C . ARG A 1 124 ? 16.410 -6.837 -20.470 1.00 96.31 124 ARG A C 1
ATOM 1007 O O . ARG A 1 124 ? 17.464 -7.421 -20.732 1.00 96.31 124 ARG A O 1
ATOM 1014 N N . ARG A 1 125 ? 15.429 -6.691 -21.373 1.00 96.00 125 ARG A N 1
ATOM 1015 C CA . ARG A 1 125 ? 15.403 -7.339 -22.699 1.00 96.00 125 ARG A CA 1
ATOM 1016 C C . ARG A 1 125 ? 15.589 -8.853 -22.534 1.00 96.00 125 ARG A C 1
ATOM 1018 O O . ARG A 1 125 ? 15.018 -9.428 -21.620 1.00 96.00 125 ARG A O 1
ATOM 1025 N N . ASP A 1 126 ? 16.375 -9.501 -23.384 1.00 96.50 126 ASP A N 1
ATOM 1026 C CA . ASP A 1 126 ? 16.646 -10.943 -23.352 1.00 96.50 126 ASP A CA 1
ATOM 1027 C C . ASP A 1 126 ? 17.967 -11.321 -22.645 1.00 96.50 126 ASP A C 1
ATOM 1029 O O . ASP A 1 126 ? 18.454 -12.451 -22.782 1.00 96.50 126 ASP A O 1
ATOM 1033 N N . HIS A 1 127 ? 18.579 -10.381 -21.911 1.00 95.88 127 HIS A N 1
ATOM 1034 C CA . HIS A 1 127 ? 19.938 -10.530 -21.384 1.00 95.88 127 HIS A CA 1
ATOM 1035 C C . HIS A 1 127 ? 20.096 -11.752 -20.474 1.00 95.88 127 HIS A C 1
ATOM 1037 O O . HIS A 1 127 ? 21.048 -12.526 -20.628 1.00 95.88 127 HIS A O 1
ATOM 1043 N N . ASP A 1 128 ? 19.164 -11.933 -19.543 1.00 95.56 128 ASP A N 1
ATOM 1044 C CA . ASP A 1 128 ? 19.245 -12.960 -18.505 1.00 95.56 128 ASP A CA 1
ATOM 1045 C C . ASP A 1 128 ? 19.099 -14.354 -19.087 1.00 95.56 128 ASP A C 1
ATOM 1047 O O . ASP A 1 128 ? 19.941 -15.225 -18.855 1.00 95.56 128 ASP A O 1
ATOM 1051 N N . LEU A 1 129 ? 18.090 -14.538 -19.938 1.00 97.25 129 LEU A N 1
ATOM 1052 C CA . LEU A 1 129 ? 17.856 -15.801 -20.623 1.00 97.25 129 LEU A CA 1
ATOM 1053 C C . LEU A 1 129 ? 19.036 -16.159 -21.524 1.00 97.25 129 LEU A C 1
ATOM 1055 O O . LEU A 1 129 ? 19.563 -17.265 -21.411 1.00 97.25 129 LEU A O 1
ATOM 1059 N N . LYS A 1 130 ? 19.545 -15.225 -22.339 1.00 97.00 130 LYS A N 1
ATOM 1060 C CA . LYS A 1 130 ? 20.731 -15.478 -23.179 1.00 97.00 130 LYS A CA 1
ATOM 1061 C C . LYS A 1 130 ? 21.965 -15.837 -22.353 1.00 97.00 130 LYS A C 1
ATOM 1063 O O . LYS A 1 130 ? 22.716 -16.743 -22.729 1.00 97.00 130 LYS A O 1
ATOM 1068 N N . SER A 1 131 ? 22.179 -15.157 -21.231 1.00 96.62 131 SER A N 1
ATOM 1069 C CA . SER A 1 131 ? 23.313 -15.420 -20.341 1.00 96.62 131 SER A CA 1
ATOM 1070 C C . SER A 1 131 ? 23.210 -16.803 -19.694 1.00 96.62 131 SER A C 1
ATOM 1072 O O . SER A 1 131 ? 24.178 -17.572 -19.726 1.00 96.62 131 SER A O 1
ATOM 1074 N N . HIS A 1 132 ? 22.029 -17.175 -19.194 1.00 97.69 132 HIS A N 1
ATOM 1075 C CA . HIS A 1 132 ? 21.777 -18.501 -18.633 1.00 97.69 132 HIS A CA 1
ATOM 1076 C C . HIS A 1 132 ? 21.833 -19.614 -19.685 1.00 97.69 132 HIS A C 1
ATOM 1078 O O . HIS A 1 132 ? 22.416 -20.664 -19.409 1.00 97.69 132 HIS A O 1
ATOM 1084 N N . MET A 1 133 ? 21.318 -19.401 -20.900 1.00 97.88 133 MET A N 1
ATOM 1085 C CA . MET A 1 133 ? 21.440 -20.350 -22.017 1.00 97.88 133 MET A CA 1
ATOM 1086 C C . MET A 1 133 ? 22.912 -20.596 -22.368 1.00 97.88 133 MET A C 1
ATOM 1088 O O . MET A 1 133 ? 23.340 -21.745 -22.485 1.00 97.88 133 MET A O 1
ATOM 1092 N N . LYS A 1 134 ? 23.725 -19.532 -22.453 1.00 97.12 134 LYS A N 1
ATOM 1093 C CA . LYS A 1 134 ? 25.170 -19.638 -22.714 1.00 97.12 134 LYS A CA 1
ATOM 1094 C C . LYS A 1 134 ? 25.901 -20.416 -21.616 1.00 97.12 134 LYS A C 1
ATOM 1096 O O . LYS A 1 134 ? 26.780 -21.219 -21.923 1.00 97.12 134 LYS A O 1
ATOM 1101 N N . GLY A 1 135 ? 25.561 -20.185 -20.348 1.00 97.75 135 GLY A N 1
ATOM 1102 C CA . GLY A 1 135 ? 26.195 -20.871 -19.218 1.00 97.75 135 GLY A CA 1
ATOM 1103 C C . GLY A 1 135 ? 25.763 -22.331 -19.059 1.00 97.75 135 GLY A C 1
ATOM 1104 O O . GLY A 1 135 ? 26.590 -23.191 -18.769 1.00 97.75 135 GLY A O 1
ATOM 1105 N N . SER A 1 136 ? 24.476 -22.620 -19.261 1.00 97.81 136 SER A N 1
ATOM 1106 C CA . SER A 1 136 ? 23.877 -23.937 -18.992 1.00 97.81 136 SER A CA 1
ATOM 1107 C C . SER A 1 136 ? 23.819 -24.869 -20.203 1.00 97.81 136 SER A C 1
ATOM 1109 O O . SER A 1 136 ? 23.619 -26.072 -20.029 1.00 97.81 136 SER A O 1
ATOM 1111 N N . GLN A 1 137 ? 23.966 -24.331 -21.420 1.00 97.06 137 GLN A N 1
ATOM 1112 C CA . GLN A 1 137 ? 23.739 -25.047 -22.682 1.00 97.06 137 GLN A CA 1
ATOM 1113 C C . GLN A 1 137 ? 22.312 -25.618 -22.804 1.00 97.06 137 GLN A C 1
ATOM 1115 O O . GLN A 1 137 ? 22.081 -26.603 -23.510 1.00 97.06 137 GLN A O 1
ATOM 1120 N N . LYS A 1 138 ? 21.344 -25.029 -22.090 1.00 97.56 138 LYS A N 1
ATOM 1121 C CA . LYS A 1 138 ? 19.915 -25.347 -22.197 1.00 97.56 138 LYS A CA 1
ATOM 1122 C C . LYS A 1 138 ? 19.204 -24.262 -22.985 1.00 97.56 138 LYS A C 1
ATOM 1124 O O . LYS A 1 138 ? 19.511 -23.088 -22.818 1.00 97.56 138 LYS A O 1
ATOM 1129 N N . ASP A 1 139 ? 18.269 -24.674 -23.835 1.00 96.50 139 ASP A N 1
ATOM 1130 C CA . ASP A 1 139 ? 17.409 -23.760 -24.578 1.00 96.50 139 ASP A CA 1
ATOM 1131 C C . ASP A 1 139 ? 16.284 -23.252 -23.665 1.00 96.50 139 ASP A C 1
ATOM 1133 O O . ASP A 1 139 ? 15.541 -24.061 -23.110 1.00 96.50 139 ASP A O 1
ATOM 1137 N N . LEU A 1 140 ? 16.200 -21.930 -23.487 1.00 97.06 140 LEU A N 1
ATOM 1138 C CA . LEU A 1 140 ? 15.166 -21.246 -22.699 1.00 97.06 140 LEU A CA 1
ATOM 1139 C C . LEU A 1 140 ? 14.199 -20.440 -23.588 1.00 97.06 140 LEU A C 1
ATOM 1141 O O . LEU A 1 140 ? 13.421 -19.642 -23.074 1.00 97.06 140 LEU A O 1
ATOM 1145 N N . SER A 1 141 ? 14.256 -20.622 -24.911 1.00 96.69 141 SER A N 1
ATOM 1146 C CA . SER A 1 141 ? 13.283 -20.043 -25.844 1.00 96.69 141 SER A CA 1
ATOM 1147 C C . SER A 1 141 ? 11.961 -20.815 -25.843 1.00 96.69 141 SER A C 1
ATOM 1149 O O . SER A 1 141 ? 11.930 -22.022 -25.574 1.00 96.69 141 SER A O 1
ATOM 1151 N N . TYR A 1 142 ? 10.871 -20.137 -26.196 1.00 94.81 142 TYR A N 1
ATOM 1152 C CA . TYR A 1 142 ? 9.598 -20.785 -26.518 1.00 94.81 142 TYR A CA 1
ATOM 1153 C C . TYR A 1 142 ? 9.410 -20.878 -28.035 1.00 94.81 142 TYR A C 1
ATOM 1155 O O . TYR A 1 142 ? 10.081 -20.191 -28.807 1.00 94.81 142 TYR A O 1
ATOM 1163 N N . ASP A 1 143 ? 8.541 -21.794 -28.458 1.00 95.50 143 ASP A N 1
ATOM 1164 C CA . ASP A 1 143 ? 8.148 -21.937 -29.858 1.00 95.50 143 ASP A CA 1
ATOM 1165 C C . ASP A 1 143 ? 6.892 -21.101 -30.116 1.00 95.50 143 ASP A C 1
ATOM 1167 O O . ASP A 1 143 ? 5.893 -21.253 -29.409 1.00 95.50 143 ASP A O 1
ATOM 1171 N N . LEU A 1 144 ? 6.962 -20.224 -31.112 1.00 92.62 144 LEU A N 1
ATOM 1172 C CA . LEU A 1 144 ? 5.838 -19.461 -31.630 1.00 92.62 144 LEU A CA 1
ATOM 1173 C C . LEU A 1 144 ? 5.729 -19.738 -33.127 1.00 92.62 144 LEU A C 1
ATOM 1175 O O . LEU A 1 144 ? 6.559 -19.289 -33.913 1.00 92.62 144 LEU A O 1
ATOM 1179 N N . GLU A 1 145 ? 4.729 -20.531 -33.509 1.00 92.31 145 GLU A N 1
ATOM 1180 C CA . GLU A 1 145 ? 4.468 -20.915 -34.905 1.00 92.31 145 GLU A CA 1
ATOM 1181 C C . GLU A 1 145 ? 5.697 -21.510 -35.630 1.00 92.31 145 GLU A C 1
ATOM 1183 O O . GLU A 1 145 ? 5.905 -21.303 -36.827 1.00 92.31 145 GLU A O 1
ATOM 1188 N N . GLY A 1 146 ? 6.527 -22.278 -34.914 1.00 90.38 146 GLY A N 1
ATOM 1189 C CA . GLY A 1 146 ? 7.747 -22.888 -35.448 1.00 90.38 146 GLY A CA 1
ATOM 1190 C C . GLY A 1 146 ? 8.978 -21.974 -35.453 1.00 90.38 146 GLY A C 1
ATOM 1191 O O . GLY A 1 146 ? 10.053 -22.408 -35.881 1.00 90.38 146 GLY A O 1
ATOM 1192 N N . ALA A 1 147 ? 8.857 -20.733 -34.977 1.00 92.38 147 ALA A N 1
ATOM 1193 C CA . ALA A 1 147 ? 9.980 -19.846 -34.701 1.00 92.38 147 ALA A CA 1
ATOM 1194 C C . ALA A 1 147 ? 10.370 -19.912 -33.217 1.00 92.38 147 ALA A C 1
ATOM 1196 O O . ALA A 1 147 ? 9.524 -19.936 -32.327 1.00 92.38 147 ALA A O 1
ATOM 1197 N N . LYS A 1 148 ? 11.677 -19.921 -32.939 1.00 95.12 148 LYS A N 1
ATOM 1198 C CA . LYS A 1 148 ? 12.204 -19.865 -31.571 1.00 95.12 148 LYS A CA 1
ATOM 1199 C C . LYS A 1 148 ? 12.340 -18.418 -31.120 1.00 95.12 148 LYS A C 1
ATOM 1201 O O . LYS A 1 148 ? 13.126 -17.673 -31.705 1.00 95.12 148 LYS A O 1
ATOM 1206 N N . VAL A 1 149 ? 11.628 -18.055 -30.057 1.00 97.38 149 VAL A N 1
ATOM 1207 C CA . VAL A 1 149 ? 11.602 -16.694 -29.511 1.00 97.38 149 VAL A CA 1
ATOM 1208 C C . VAL A 1 149 ? 12.196 -16.687 -28.107 1.00 97.38 149 VAL A C 1
ATOM 1210 O O . VAL A 1 149 ? 11.850 -17.510 -27.258 1.00 97.38 149 VAL A O 1
ATOM 1213 N N . ILE A 1 150 ? 13.125 -15.761 -27.862 1.00 97.62 150 ILE A N 1
ATOM 1214 C CA . ILE A 1 150 ? 13.617 -15.475 -26.513 1.00 97.62 150 ILE A CA 1
ATOM 1215 C C . ILE A 1 150 ? 12.839 -14.253 -26.023 1.00 97.62 150 ILE A C 1
ATOM 1217 O O . ILE A 1 150 ? 12.998 -13.184 -26.615 1.00 97.62 150 ILE A O 1
ATOM 1221 N N . PRO A 1 151 ? 12.000 -14.393 -24.985 1.00 97.62 151 PRO A N 1
ATOM 1222 C CA . PRO A 1 151 ? 11.209 -13.278 -24.506 1.00 97.62 151 PRO A CA 1
ATOM 1223 C C . PRO A 1 151 ? 12.109 -12.207 -23.904 1.00 97.62 151 PRO A C 1
ATOM 1225 O O . PRO A 1 151 ? 13.190 -12.469 -23.365 1.00 97.62 151 PRO A O 1
ATOM 1228 N N . HIS A 1 152 ? 11.614 -10.987 -23.978 1.00 97.75 152 HIS A N 1
ATOM 1229 C CA . HIS A 1 152 ? 12.125 -9.884 -23.204 1.00 97.75 152 HIS A CA 1
ATOM 1230 C C . HIS A 1 152 ? 11.559 -9.908 -21.784 1.00 97.75 152 HIS A C 1
ATOM 1232 O O . HIS A 1 152 ? 10.459 -10.401 -21.561 1.00 97.75 152 HIS A O 1
ATOM 1238 N N 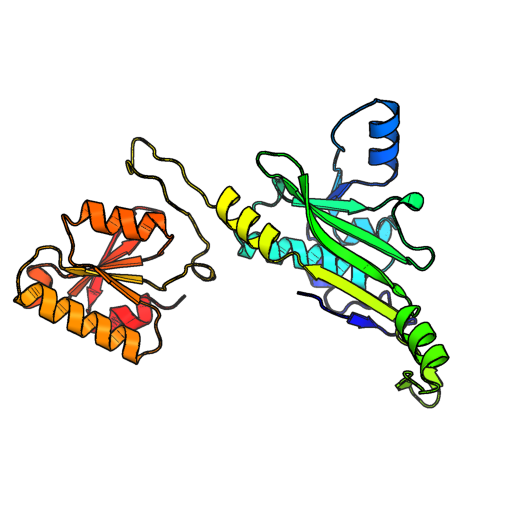. VAL A 1 153 ? 12.307 -9.350 -20.834 1.00 98.00 153 VAL A N 1
ATOM 1239 C CA . VAL A 1 153 ? 11.948 -9.337 -19.416 1.00 98.00 153 VAL A CA 1
ATOM 1240 C C . VAL A 1 153 ? 11.755 -7.903 -18.927 1.00 98.00 153 VAL A C 1
ATOM 1242 O O . VAL A 1 153 ? 12.647 -7.061 -19.098 1.00 98.00 153 VAL A O 1
ATOM 1245 N N . LEU A 1 154 ? 10.593 -7.625 -18.334 1.00 98.06 154 LEU A N 1
ATOM 1246 C CA . LEU A 1 154 ? 10.352 -6.450 -17.496 1.00 98.06 154 LEU A CA 1
ATOM 1247 C C . LEU A 1 154 ? 10.205 -6.896 -16.041 1.00 98.06 154 LEU A C 1
ATOM 1249 O O . LEU A 1 154 ? 9.450 -7.820 -15.755 1.00 98.06 154 LEU A O 1
ATOM 1253 N N . GLU A 1 155 ? 10.893 -6.217 -15.137 1.00 97.88 155 GLU A N 1
ATOM 1254 C CA . GLU A 1 155 ? 10.984 -6.601 -13.733 1.00 97.88 155 GLU A CA 1
ATOM 1255 C C . GLU A 1 155 ? 10.696 -5.404 -12.822 1.00 97.88 155 GLU A C 1
ATOM 1257 O O . GLU A 1 155 ? 11.541 -4.513 -12.710 1.00 97.88 155 GLU A O 1
ATOM 1262 N N . PRO A 1 156 ? 9.533 -5.363 -12.157 1.00 97.88 156 PRO A N 1
ATOM 1263 C CA . PRO A 1 156 ? 9.348 -4.575 -10.947 1.00 97.88 156 PRO A CA 1
ATOM 1264 C C . PRO A 1 156 ? 9.874 -5.342 -9.720 1.00 97.88 156 PRO A C 1
ATOM 1266 O O . PRO A 1 156 ? 9.370 -6.413 -9.356 1.00 97.88 156 PRO A O 1
ATOM 1269 N N . SER A 1 157 ? 10.877 -4.773 -9.049 1.00 97.81 157 SER A N 1
ATOM 1270 C CA . S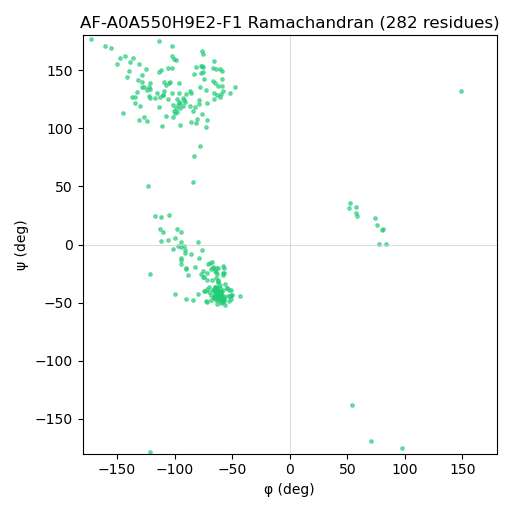ER A 1 157 ? 11.475 -5.298 -7.816 1.00 97.81 157 SER A CA 1
ATOM 1271 C C . SER A 1 157 ? 11.083 -4.452 -6.607 1.00 97.81 157 SER A C 1
ATOM 1273 O O . SER A 1 157 ? 11.505 -3.310 -6.455 1.00 97.81 157 SER A O 1
ATOM 1275 N N . PHE A 1 158 ? 10.260 -5.021 -5.726 1.00 97.81 158 PHE A N 1
ATOM 1276 C CA . PHE A 1 158 ? 9.668 -4.364 -4.563 1.00 97.81 158 PHE A CA 1
ATOM 1277 C C . PHE A 1 158 ? 10.524 -4.549 -3.304 1.00 97.81 158 PHE A C 1
ATOM 1279 O O . PHE A 1 158 ? 10.665 -5.668 -2.777 1.00 97.81 158 PHE A O 1
ATOM 1286 N N . GLY A 1 159 ? 10.982 -3.434 -2.738 1.00 96.31 159 GLY A N 1
ATOM 1287 C CA . GLY A 1 159 ? 11.601 -3.358 -1.417 1.00 96.31 159 GLY A CA 1
ATOM 1288 C C . GLY A 1 159 ? 10.560 -3.391 -0.296 1.00 96.31 159 GLY A C 1
ATOM 1289 O O . GLY A 1 159 ? 10.164 -2.344 0.212 1.00 96.31 159 GLY A O 1
ATOM 1290 N N . ILE A 1 160 ? 10.139 -4.592 0.117 1.00 95.19 160 ILE A N 1
ATOM 1291 C CA . ILE A 1 160 ? 9.044 -4.801 1.087 1.00 95.19 160 ILE A CA 1
ATOM 1292 C C . ILE A 1 160 ? 9.248 -4.026 2.396 1.00 95.19 160 ILE A C 1
ATOM 1294 O O . ILE A 1 160 ? 8.318 -3.380 2.871 1.00 95.19 160 ILE A O 1
ATOM 1298 N N . ASP A 1 161 ? 10.455 -4.024 2.961 1.00 96.06 161 ASP A N 1
ATOM 1299 C CA . ASP A 1 161 ? 10.761 -3.303 4.202 1.00 96.06 161 ASP A CA 1
ATOM 1300 C C . ASP A 1 161 ? 10.534 -1.791 4.064 1.00 96.06 161 ASP A C 1
ATOM 1302 O O . ASP A 1 161 ? 9.934 -1.158 4.936 1.00 96.06 161 ASP A O 1
ATOM 1306 N N . ARG A 1 162 ? 10.980 -1.207 2.943 1.00 96.50 162 ARG A N 1
ATOM 1307 C CA . ARG A 1 162 ? 10.793 0.223 2.659 1.00 96.50 162 ARG A CA 1
ATOM 1308 C C . ARG A 1 162 ? 9.334 0.540 2.360 1.00 96.50 162 ARG A C 1
ATOM 1310 O O . ARG A 1 162 ? 8.855 1.585 2.785 1.00 96.50 162 ARG A O 1
ATOM 1317 N N . LEU A 1 163 ? 8.628 -0.365 1.686 1.00 96.44 163 LEU A N 1
ATOM 1318 C CA . LEU A 1 163 ? 7.204 -0.222 1.404 1.00 96.44 163 LEU A CA 1
ATOM 1319 C C . LEU A 1 163 ? 6.376 -0.211 2.695 1.00 96.44 163 LEU A C 1
ATOM 1321 O O . LEU A 1 163 ? 5.566 0.690 2.894 1.00 96.44 163 LEU A O 1
ATOM 1325 N N . ILE A 1 164 ? 6.626 -1.153 3.612 1.00 97.12 164 ILE A N 1
ATOM 1326 C CA . ILE A 1 164 ? 5.979 -1.182 4.934 1.00 97.12 164 ILE A CA 1
ATOM 1327 C C . ILE A 1 164 ? 6.282 0.108 5.697 1.00 97.12 164 ILE A C 1
ATOM 1329 O O . ILE A 1 164 ? 5.376 0.715 6.266 1.00 97.12 164 ILE A O 1
ATOM 1333 N N . TYR A 1 165 ? 7.538 0.554 5.690 1.00 97.94 165 TYR A N 1
ATOM 1334 C CA . TYR A 1 165 ? 7.917 1.801 6.342 1.00 97.94 165 TYR A CA 1
ATOM 1335 C C . TYR A 1 165 ? 7.176 3.013 5.756 1.00 97.94 165 TYR A C 1
ATOM 1337 O O . TYR A 1 165 ? 6.632 3.818 6.510 1.00 97.94 165 TYR A O 1
ATOM 1345 N N . ALA A 1 166 ? 7.093 3.112 4.427 1.00 97.94 166 ALA A N 1
ATOM 1346 C CA . ALA A 1 166 ? 6.364 4.170 3.737 1.00 97.94 166 ALA A CA 1
ATOM 1347 C C . ALA A 1 166 ? 4.872 4.178 4.105 1.00 97.94 166 ALA A C 1
ATOM 1349 O O . ALA A 1 166 ? 4.319 5.235 4.412 1.00 97.94 166 ALA A O 1
ATOM 1350 N N . ILE A 1 167 ? 4.233 3.004 4.148 1.00 98.06 167 ILE A N 1
ATOM 1351 C CA . ILE A 1 167 ? 2.838 2.865 4.589 1.00 98.06 167 ILE A CA 1
ATOM 1352 C C . ILE A 1 167 ? 2.685 3.388 6.017 1.00 98.06 167 ILE A C 1
ATOM 1354 O O . ILE A 1 167 ? 1.801 4.202 6.284 1.00 98.06 167 ILE A O 1
ATOM 1358 N N . LEU A 1 168 ? 3.545 2.954 6.942 1.00 97.94 168 LEU A N 1
ATOM 1359 C CA . LEU A 1 168 ? 3.492 3.403 8.333 1.00 97.94 168 LEU A CA 1
ATOM 1360 C C . LEU A 1 168 ? 3.655 4.922 8.434 1.00 97.94 168 LEU A C 1
ATOM 1362 O O . LEU A 1 168 ? 2.859 5.569 9.107 1.00 97.94 168 LEU A O 1
ATOM 1366 N N . GLU A 1 169 ? 4.625 5.514 7.742 1.00 98.00 169 GLU A N 1
ATOM 1367 C CA . GLU A 1 169 ? 4.861 6.957 7.809 1.00 98.00 169 GLU A CA 1
ATOM 1368 C C . GLU A 1 169 ? 3.683 7.772 7.253 1.00 98.00 169 GLU A C 1
ATOM 1370 O O . GLU A 1 169 ? 3.214 8.706 7.908 1.00 98.00 169 GLU A O 1
ATOM 1375 N N . HIS A 1 170 ? 3.141 7.395 6.093 1.00 97.69 170 HIS A N 1
ATOM 1376 C CA . HIS A 1 170 ? 2.035 8.132 5.469 1.00 97.69 170 HIS A CA 1
ATOM 1377 C C . HIS A 1 170 ? 0.677 7.899 6.145 1.00 97.69 170 HIS A C 1
ATOM 1379 O O . HIS A 1 170 ? -0.218 8.752 6.071 1.00 97.69 170 HIS A O 1
ATOM 1385 N N . THR A 1 171 ? 0.515 6.789 6.863 1.00 97.50 171 THR A N 1
ATOM 1386 C CA . THR A 1 171 ? -0.706 6.494 7.627 1.00 97.50 171 THR A CA 1
ATOM 1387 C C . THR A 1 171 ? -0.612 6.921 9.089 1.00 97.50 171 THR A C 1
ATOM 1389 O O . THR A 1 171 ? -1.642 6.991 9.760 1.00 97.50 171 THR A O 1
ATOM 1392 N N . TYR A 1 172 ? 0.571 7.273 9.596 1.00 97.62 172 TYR A N 1
ATOM 1393 C CA . TYR A 1 172 ? 0.740 7.752 10.963 1.00 97.62 172 TYR A CA 1
ATOM 1394 C C . TYR A 1 172 ? -0.036 9.049 11.203 1.00 97.62 172 TYR A C 1
ATOM 1396 O O . TYR A 1 172 ? -0.041 9.985 10.396 1.00 97.62 172 TYR A O 1
ATOM 1404 N N . ARG A 1 173 ? -0.711 9.116 12.345 1.00 96.69 173 ARG A N 1
ATOM 1405 C CA . ARG A 1 173 ? -1.450 10.283 12.813 1.00 96.69 173 ARG A CA 1
ATOM 1406 C C . ARG A 1 173 ? -0.954 10.612 14.218 1.00 96.69 173 ARG A C 1
ATOM 1408 O O . ARG A 1 173 ? -1.217 9.842 15.149 1.00 96.69 173 ARG A O 1
ATOM 1415 N N . PRO A 1 174 ? -0.217 11.723 14.392 1.00 94.88 174 PRO A N 1
ATOM 1416 C CA . PRO A 1 174 ? 0.230 12.128 15.711 1.00 94.88 174 PRO A CA 1
ATOM 1417 C C . PRO A 1 174 ? -0.968 12.511 16.581 1.00 94.88 174 PRO A C 1
ATOM 1419 O O . PRO A 1 174 ? -2.034 12.883 16.087 1.00 94.88 174 PRO A O 1
ATOM 1422 N N . GLN A 1 175 ? -0.765 12.452 17.891 1.00 91.88 175 GLN A N 1
ATOM 1423 C CA . GLN A 1 175 ? -1.727 12.897 18.880 1.00 91.88 175 GLN A CA 1
ATOM 1424 C C . GLN A 1 175 ? -2.195 14.326 18.590 1.00 91.88 175 GLN A C 1
ATOM 1426 O O . GLN A 1 175 ? -1.397 15.256 18.472 1.00 91.88 175 GLN A O 1
ATOM 1431 N N . ASP A 1 176 ? -3.512 14.506 18.585 1.00 85.81 176 ASP A N 1
ATOM 1432 C CA . ASP A 1 176 ? -4.162 15.805 18.504 1.00 85.81 176 ASP A CA 1
ATOM 1433 C C . ASP A 1 176 ? -5.068 16.057 19.726 1.00 85.81 176 ASP A C 1
ATOM 1435 O O . ASP A 1 176 ? -5.171 15.242 20.649 1.00 85.81 176 ASP A O 1
ATOM 1439 N N . LYS A 1 177 ? -5.738 17.216 19.737 1.00 83.31 177 LYS A N 1
ATOM 1440 C CA . LYS A 1 177 ? -6.695 17.577 20.795 1.00 83.31 177 LYS A CA 1
ATOM 1441 C C . LYS A 1 177 ? -7.998 16.771 20.740 1.00 83.31 177 LYS A C 1
ATOM 1443 O O . LYS A 1 177 ? -8.740 16.807 21.717 1.00 83.31 177 LYS A O 1
ATOM 1448 N N . THR A 1 178 ? -8.306 16.116 19.619 1.00 82.62 178 THR A N 1
ATOM 1449 C CA . THR A 1 178 ? -9.581 15.415 19.421 1.00 82.62 178 THR A CA 1
ATOM 1450 C C . THR A 1 178 ? -9.528 14.012 20.011 1.00 82.62 178 THR A C 1
ATOM 1452 O O . THR A 1 178 ? -10.409 13.627 20.779 1.00 82.62 178 THR A O 1
ATOM 1455 N N . ARG A 1 179 ? -8.464 13.270 19.704 1.00 86.19 179 ARG A N 1
ATOM 1456 C CA . ARG A 1 179 ? -8.281 11.873 20.081 1.00 86.19 179 ARG A CA 1
ATOM 1457 C C . ARG A 1 179 ? -7.381 11.729 21.300 1.00 86.19 179 ARG A C 1
ATOM 1459 O O . ARG A 1 179 ? -7.717 10.987 22.208 1.00 86.19 179 ARG A O 1
ATOM 1466 N N . GLY A 1 180 ? -6.281 12.475 21.379 1.00 92.31 180 GLY A N 1
ATOM 1467 C CA . GLY A 1 180 ? -5.392 12.434 22.543 1.00 92.31 180 GLY A CA 1
ATOM 1468 C C . GLY A 1 180 ? -4.405 11.255 22.583 1.00 92.31 180 GLY A C 1
ATOM 1469 O O . GLY A 1 180 ? -3.782 11.046 23.620 1.00 92.31 180 GLY A O 1
ATOM 1470 N N . TRP A 1 181 ? -4.229 10.513 21.485 1.00 95.50 181 TRP A N 1
ATOM 1471 C CA . TRP A 1 181 ? -3.182 9.494 21.309 1.00 95.50 181 TRP A CA 1
ATOM 1472 C C . TRP A 1 181 ? -2.728 9.409 19.845 1.00 95.50 181 TRP A C 1
ATOM 1474 O O . TRP A 1 181 ? -3.438 9.865 18.946 1.00 95.50 181 TRP A O 1
ATOM 1484 N N . ASN A 1 182 ? -1.541 8.841 19.619 1.00 97.19 182 ASN A N 1
ATOM 1485 C CA . ASN A 1 182 ? -1.034 8.539 18.279 1.00 97.19 182 ASN A CA 1
ATOM 1486 C C . ASN A 1 182 ? -1.755 7.314 17.713 1.00 97.19 182 ASN A C 1
ATOM 1488 O O . ASN A 1 182 ? -2.121 6.413 18.465 1.00 97.19 182 ASN A O 1
ATOM 1492 N N . TRP A 1 183 ? -1.941 7.251 16.401 1.00 97.50 183 TRP A N 1
ATOM 1493 C CA . TRP A 1 183 ? -2.590 6.110 15.760 1.00 97.50 183 TRP A CA 1
ATOM 1494 C C . TRP A 1 183 ? -2.163 5.964 14.302 1.00 97.50 183 TRP A C 1
ATOM 1496 O O . TRP A 1 183 ? -1.539 6.867 13.747 1.00 97.50 183 TRP A O 1
ATOM 1506 N N . PHE A 1 184 ? -2.503 4.834 13.680 1.00 98.06 184 PHE A N 1
ATOM 1507 C CA . PHE A 1 184 ? -2.306 4.642 12.244 1.00 98.06 184 PHE A CA 1
ATOM 1508 C C . PHE A 1 184 ? -3.642 4.559 11.519 1.00 98.06 184 PHE A C 1
ATOM 1510 O O . PHE A 1 184 ? -4.492 3.722 11.828 1.00 98.06 184 PHE A O 1
ATOM 1517 N N . GLN A 1 185 ? -3.796 5.392 10.498 1.00 97.00 185 GLN A N 1
ATOM 1518 C CA . GLN A 1 185 ? -4.888 5.338 9.541 1.00 97.00 185 GLN A CA 1
ATOM 1519 C C . GLN A 1 185 ? -4.579 4.325 8.425 1.00 97.00 185 GLN A C 1
ATOM 1521 O O . GLN A 1 185 ? -4.591 4.668 7.247 1.00 97.00 185 GLN A O 1
ATOM 1526 N N . LEU A 1 186 ? -4.250 3.079 8.790 1.00 97.88 186 LEU A N 1
ATOM 1527 C CA . LEU A 1 186 ? -3.988 2.016 7.811 1.00 97.88 186 LEU A CA 1
ATOM 1528 C C . LEU A 1 186 ? -5.223 1.795 6.925 1.00 97.88 186 LEU A C 1
ATOM 1530 O O . LEU A 1 186 ? -6.327 1.706 7.477 1.00 97.88 186 LEU A O 1
ATOM 1534 N N . PRO A 1 187 ? -5.092 1.644 5.597 1.00 96.69 187 PRO A N 1
ATOM 1535 C CA . PRO A 1 187 ? -6.172 1.092 4.787 1.00 96.69 187 PRO A CA 1
ATOM 1536 C C . PRO A 1 187 ? -6.717 -0.177 5.452 1.00 96.69 187 PRO A C 1
ATOM 1538 O O . PRO A 1 187 ? -5.914 -0.978 5.940 1.00 96.69 187 PRO A O 1
ATOM 1541 N N . PRO A 1 188 ? -8.044 -0.371 5.544 1.00 94.94 188 PRO A N 1
ATOM 1542 C CA . PRO A 1 188 ? -8.594 -1.501 6.281 1.00 94.94 188 PRO A CA 1
ATOM 1543 C C . PRO A 1 188 ? -8.003 -2.846 5.842 1.00 94.94 188 PRO A C 1
ATOM 1545 O O . PRO A 1 188 ? -7.668 -3.654 6.700 1.00 94.94 188 PRO A O 1
ATOM 1548 N N . GLN A 1 189 ? -7.767 -3.036 4.541 1.00 93.50 189 GLN A N 1
ATOM 1549 C CA . GLN A 1 189 ? -7.169 -4.235 3.939 1.00 93.50 189 GLN A CA 1
ATOM 1550 C C . GLN A 1 189 ? -5.728 -4.517 4.404 1.00 93.50 189 GLN A C 1
ATOM 1552 O O . GLN A 1 189 ? -5.260 -5.644 4.282 1.00 93.50 189 GLN A O 1
ATOM 1557 N N . LEU A 1 190 ? -5.031 -3.509 4.940 1.00 95.56 190 LEU A N 1
ATOM 1558 C CA . LEU A 1 190 ? -3.682 -3.620 5.502 1.00 95.56 190 LEU A CA 1
ATOM 1559 C C . LEU A 1 190 ? -3.672 -3.669 7.033 1.00 95.56 190 LEU A C 1
ATOM 1561 O O . LEU A 1 190 ? -2.606 -3.781 7.642 1.00 95.56 190 LEU A O 1
ATOM 1565 N N . ALA A 1 191 ? -4.831 -3.534 7.681 1.00 96.25 191 ALA A N 1
ATOM 1566 C CA . ALA A 1 191 ? -4.892 -3.571 9.129 1.00 96.25 191 ALA A CA 1
ATOM 1567 C C . ALA A 1 191 ? -4.523 -4.972 9.650 1.00 96.25 191 ALA A C 1
ATOM 1569 O O . ALA A 1 191 ? -4.975 -5.975 9.098 1.00 96.25 191 ALA A O 1
ATOM 1570 N N . PRO A 1 192 ? -3.769 -5.074 10.760 1.00 96.12 192 PRO A N 1
ATOM 1571 C CA . PRO A 1 192 ? -3.323 -6.365 11.291 1.00 96.12 192 PRO A CA 1
ATOM 1572 C C . PRO A 1 192 ? -4.470 -7.242 11.812 1.00 96.12 192 PRO A C 1
ATOM 1574 O O . PRO A 1 192 ? -4.308 -8.449 11.964 1.00 96.12 192 PRO A O 1
ATOM 1577 N N . TYR A 1 193 ? -5.621 -6.634 12.113 1.00 98.12 193 TYR A N 1
ATOM 1578 C CA . TYR A 1 193 ? -6.835 -7.318 12.540 1.00 98.12 193 TYR A CA 1
ATOM 1579 C C . TYR A 1 193 ? -8.052 -6.641 11.909 1.00 98.12 193 TYR A C 1
ATOM 1581 O O . TYR A 1 193 ? -8.122 -5.414 11.839 1.00 98.12 193 TYR A O 1
ATOM 1589 N N . HIS A 1 194 ? -9.057 -7.438 11.553 1.00 98.06 194 HIS A N 1
ATOM 1590 C CA . HIS A 1 194 ? -10.366 -6.987 11.077 1.00 98.06 194 HIS A CA 1
ATOM 1591 C C . HIS A 1 194 ? -11.121 -6.179 12.144 1.00 98.06 194 HIS A C 1
ATOM 1593 O O . HIS A 1 194 ? -11.909 -5.287 11.826 1.00 98.06 194 HIS A O 1
ATOM 1599 N N . GLY A 1 195 ? -10.894 -6.484 13.426 1.00 98.31 195 GLY A N 1
ATOM 1600 C CA . GLY A 1 195 ? -11.521 -5.772 14.532 1.00 98.31 195 GLY A CA 1
ATOM 1601 C C . GLY A 1 195 ? -11.003 -6.160 15.916 1.00 98.31 195 GLY A C 1
ATOM 1602 O O . GLY A 1 195 ? -10.191 -7.069 16.077 1.00 98.31 195 GLY A O 1
ATOM 1603 N N . VAL A 1 196 ? -11.510 -5.480 16.940 1.00 98.75 196 VAL A N 1
ATOM 1604 C CA . VAL A 1 196 ? -11.282 -5.819 18.353 1.00 98.75 196 VAL A CA 1
ATOM 1605 C C . VAL A 1 196 ? -12.612 -5.914 19.095 1.00 98.75 196 VAL A C 1
ATOM 1607 O O . VAL A 1 196 ? -13.500 -5.101 18.859 1.00 98.75 196 VAL A O 1
ATOM 1610 N N . VAL A 1 197 ? -12.759 -6.887 19.992 1.00 98.69 197 VAL A N 1
ATOM 1611 C CA . VAL A 1 197 ? -13.937 -7.067 20.850 1.00 98.69 197 VAL A CA 1
ATOM 1612 C C . VAL A 1 197 ? -13.608 -6.636 22.281 1.00 98.69 197 VAL A C 1
ATOM 1614 O O . VAL A 1 197 ? -12.643 -7.111 22.882 1.00 98.69 197 VAL A O 1
ATOM 1617 N N . LEU A 1 198 ? -14.416 -5.727 22.825 1.00 98.44 198 LEU A N 1
ATOM 1618 C CA . LEU A 1 198 ? -14.169 -5.004 24.071 1.00 98.44 198 LEU A CA 1
ATOM 1619 C C . LEU A 1 198 ? -15.399 -5.084 24.996 1.00 98.44 198 LEU A C 1
ATOM 1621 O O . LEU A 1 198 ? -16.454 -4.563 24.644 1.00 98.44 198 LEU A O 1
ATOM 1625 N N . PRO A 1 199 ? -15.321 -5.654 26.205 1.00 97.81 199 PRO A N 1
ATOM 1626 C CA . PRO A 1 199 ? -16.380 -5.472 27.199 1.00 97.81 199 PRO A CA 1
ATOM 1627 C C . PRO A 1 199 ? -16.333 -4.041 27.763 1.00 97.81 199 PRO A C 1
ATOM 1629 O O . PRO A 1 199 ? -15.272 -3.570 28.144 1.00 97.81 199 PRO A O 1
ATOM 1632 N N . LEU A 1 200 ? -17.439 -3.306 27.866 1.00 96.50 200 LEU A N 1
ATOM 1633 C CA . LEU A 1 200 ? -17.424 -1.906 28.321 1.00 96.50 200 LEU A CA 1
ATOM 1634 C C . LEU A 1 200 ? -16.873 -1.763 29.751 1.00 96.50 200 LEU A C 1
ATOM 1636 O O . LEU A 1 200 ? -16.163 -0.805 30.064 1.00 96.50 200 LEU A O 1
ATOM 1640 N N . LEU A 1 201 ? -17.208 -2.726 30.612 1.00 93.69 201 LEU A N 1
ATOM 1641 C CA . LEU A 1 201 ? -16.817 -2.795 32.017 1.00 93.69 201 LEU A CA 1
ATOM 1642 C C . LEU A 1 201 ? -16.256 -4.182 32.333 1.00 93.69 201 LEU A C 1
ATOM 1644 O O . LEU A 1 201 ? -16.634 -5.164 31.701 1.00 93.69 201 LEU A O 1
ATOM 1648 N N . ASN A 1 202 ? -15.424 -4.259 33.369 1.00 90.19 202 ASN A N 1
ATOM 1649 C CA . ASN A 1 202 ? -14.854 -5.520 33.845 1.00 90.19 202 ASN A CA 1
ATOM 1650 C C . ASN A 1 202 ? -15.864 -6.213 34.765 1.00 90.19 202 ASN A C 1
ATOM 1652 O O . ASN A 1 202 ? -15.796 -6.107 35.991 1.00 90.19 202 ASN A O 1
ATOM 1656 N N . ARG A 1 203 ? -16.880 -6.816 34.146 1.00 93.31 203 ARG A N 1
ATOM 1657 C CA . ARG A 1 203 ? -17.926 -7.622 34.784 1.00 93.31 203 ARG A CA 1
ATOM 1658 C C . ARG A 1 203 ? -17.966 -8.969 34.080 1.00 93.31 203 ARG A C 1
ATOM 1660 O O . ARG A 1 203 ? -17.985 -8.995 32.852 1.00 93.31 203 ARG A O 1
ATOM 1667 N N . SER A 1 204 ? -18.042 -10.053 34.849 1.00 93.81 204 SER A N 1
ATOM 1668 C CA . SER A 1 204 ? -17.993 -11.428 34.334 1.00 93.81 204 SER A CA 1
ATOM 1669 C C . SER A 1 204 ? -18.980 -11.675 33.191 1.00 93.81 204 SER A C 1
ATOM 1671 O O . SER A 1 204 ? -18.593 -12.219 32.167 1.00 93.81 204 SER A O 1
ATOM 1673 N N . GLU A 1 205 ? -20.216 -11.190 33.318 1.00 96.69 205 GLU A N 1
ATOM 1674 C CA . GLU A 1 205 ? -21.276 -11.362 32.312 1.00 96.69 205 GLU A CA 1
ATOM 1675 C C . GLU A 1 205 ? -20.938 -10.685 30.969 1.00 96.69 205 GLU A C 1
ATOM 1677 O O . GLU A 1 205 ? -21.194 -11.238 29.899 1.00 96.69 205 GLU A O 1
ATOM 1682 N N . LEU A 1 206 ? -20.326 -9.494 31.005 1.00 96.44 206 LEU A N 1
ATOM 1683 C CA . LEU A 1 206 ? -19.916 -8.770 29.795 1.00 96.44 206 LEU A CA 1
ATOM 1684 C C . LEU A 1 206 ? -18.684 -9.406 29.158 1.00 96.44 206 LEU A C 1
ATOM 1686 O O . LEU A 1 206 ? -18.606 -9.504 27.934 1.00 96.44 206 LEU A O 1
ATOM 1690 N N . GLU A 1 207 ? -17.727 -9.833 29.979 1.00 96.81 207 GLU A N 1
ATOM 1691 C CA . GLU A 1 207 ? -16.519 -10.518 29.520 1.00 96.81 207 GLU A CA 1
ATOM 1692 C C . GLU A 1 207 ? -16.856 -11.863 28.870 1.00 96.81 207 GLU A C 1
ATOM 1694 O O . GLU A 1 207 ? -16.331 -12.173 27.801 1.00 96.81 207 GLU A O 1
ATOM 1699 N N . GLU A 1 208 ? -17.785 -12.630 29.441 1.00 97.50 208 GLU A N 1
ATOM 1700 C CA . GLU A 1 208 ? -18.261 -13.895 28.875 1.00 97.50 208 GLU A CA 1
ATOM 1701 C C . GLU A 1 208 ? -18.951 -13.676 27.521 1.00 97.50 208 GLU A C 1
ATOM 1703 O O . GLU A 1 208 ? -18.642 -14.353 26.532 1.00 97.50 208 GLU A O 1
ATOM 1708 N N . LYS A 1 209 ? -19.825 -12.665 27.430 1.00 97.56 209 LYS A N 1
ATOM 1709 C CA . LYS A 1 209 ? -20.501 -12.305 26.178 1.00 97.56 209 LYS A CA 1
ATOM 1710 C C . LYS A 1 209 ? -19.512 -11.833 25.106 1.00 97.56 209 LYS A C 1
ATOM 1712 O O . LYS A 1 209 ? -19.603 -12.260 23.953 1.00 97.56 209 LYS A O 1
ATOM 1717 N N . ALA A 1 210 ? -18.539 -11.006 25.483 1.00 98.00 210 ALA A N 1
ATOM 1718 C CA . ALA A 1 210 ? -17.474 -10.538 24.600 1.00 98.00 210 ALA A CA 1
ATOM 1719 C C . ALA A 1 210 ? -16.555 -11.681 24.140 1.00 98.00 210 ALA A C 1
ATOM 1721 O O . ALA A 1 210 ? -16.239 -11.767 22.955 1.00 98.00 210 ALA A O 1
ATOM 1722 N N . THR A 1 211 ? -16.192 -12.602 25.034 1.00 97.88 211 THR A N 1
ATOM 1723 C CA . THR A 1 211 ? -15.384 -13.792 24.712 1.00 97.88 211 THR A CA 1
ATOM 1724 C C . THR A 1 211 ? -16.131 -14.737 23.770 1.00 97.88 211 THR A C 1
ATOM 1726 O O . THR A 1 211 ? -15.538 -15.311 22.852 1.00 97.88 211 THR A O 1
ATOM 1729 N N . THR A 1 212 ? -17.450 -14.857 23.940 1.00 98.19 212 THR A N 1
ATOM 1730 C CA . THR A 1 212 ? -18.312 -15.620 23.029 1.00 98.19 212 TH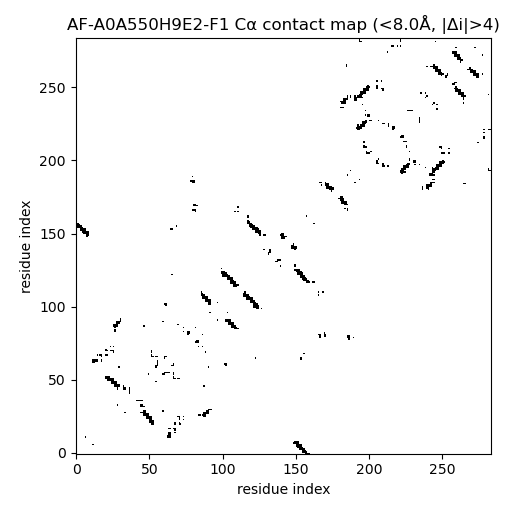R A CA 1
ATOM 1731 C C . THR A 1 212 ? -18.297 -15.012 21.628 1.00 98.19 212 THR A C 1
ATOM 1733 O O . THR A 1 212 ? -18.010 -15.717 20.663 1.00 98.19 212 THR A O 1
ATOM 1736 N N . LEU A 1 213 ? -18.535 -13.700 21.500 1.00 98.31 213 LEU A N 1
ATOM 1737 C CA . LEU A 1 213 ? -18.480 -13.013 20.204 1.00 98.31 213 LEU A CA 1
ATOM 1738 C C . LEU A 1 213 ? -17.088 -13.111 19.566 1.00 98.31 213 LEU A C 1
ATOM 1740 O O . LEU A 1 213 ? -16.977 -13.424 18.383 1.00 98.31 213 LEU A O 1
ATOM 1744 N N . TYR A 1 214 ? -16.028 -12.906 20.348 1.00 98.50 214 TYR A N 1
ATOM 1745 C CA . TYR A 1 214 ? -14.649 -13.105 19.906 1.00 98.50 214 TYR A CA 1
ATOM 1746 C C . TYR A 1 214 ? -14.448 -14.504 19.300 1.00 98.50 214 TYR A C 1
ATOM 1748 O O . TYR A 1 214 ? -13.940 -14.626 18.184 1.00 98.50 214 TYR A O 1
ATOM 1756 N N . SER A 1 215 ? -14.915 -15.549 19.989 1.00 98.44 215 SER A N 1
ATOM 1757 C CA . SER A 1 215 ? -14.805 -16.938 19.528 1.00 98.44 215 SER A CA 1
ATOM 1758 C C . SER A 1 215 ? -15.602 -17.189 18.246 1.00 98.44 215 SER A C 1
ATOM 1760 O O . SER A 1 215 ? -15.108 -17.863 17.344 1.00 98.44 215 SER A O 1
ATOM 1762 N N . VAL A 1 216 ? -16.800 -16.606 18.124 1.00 98.19 216 VAL A N 1
ATOM 1763 C CA . VAL A 1 216 ? -17.618 -16.674 16.900 1.00 98.19 216 VAL A CA 1
ATOM 1764 C C . VAL A 1 216 ? -16.899 -16.012 15.724 1.00 98.19 216 VAL A C 1
ATOM 1766 O O . VAL A 1 216 ? -16.822 -16.608 14.652 1.00 98.19 216 VAL A O 1
ATOM 1769 N N . CYS A 1 217 ? -16.331 -14.820 15.914 1.00 98.12 217 CYS A N 1
ATOM 1770 C CA . CYS A 1 217 ? -15.575 -14.126 14.871 1.00 98.12 217 CYS A CA 1
ATOM 1771 C C . CYS A 1 217 ? -14.356 -14.943 14.416 1.00 98.12 217 CYS A C 1
ATOM 1773 O O . CYS A 1 217 ? -14.184 -15.163 13.216 1.00 98.12 217 CYS A O 1
ATOM 1775 N N . ARG A 1 218 ? -13.553 -15.463 15.359 1.00 98.06 218 ARG A N 1
ATOM 1776 C CA . ARG A 1 218 ? -12.411 -16.346 15.048 1.00 98.06 218 ARG A CA 1
ATOM 1777 C C . ARG A 1 218 ? -12.859 -17.613 14.312 1.00 98.06 218 ARG A C 1
ATOM 1779 O O . ARG A 1 218 ? -12.217 -18.014 13.347 1.00 98.06 218 ARG A O 1
ATOM 1786 N N . GLY A 1 219 ? -13.978 -18.214 14.725 1.00 97.88 219 GLY A N 1
ATOM 1787 C CA . GLY A 1 219 ? -14.564 -19.395 14.081 1.00 97.88 219 GLY A CA 1
ATOM 1788 C C . GLY A 1 219 ? -15.037 -19.160 12.642 1.00 97.88 219 GLY A C 1
ATOM 1789 O O . GLY A 1 219 ? -15.144 -20.115 11.880 1.00 97.88 219 GLY A O 1
ATOM 1790 N N . GLN A 1 220 ? -15.269 -17.904 12.247 1.00 97.25 220 GLN A N 1
ATOM 1791 C CA . GLN A 1 220 ? -15.585 -17.507 10.869 1.00 97.25 220 GLN A CA 1
ATOM 1792 C C . GLN A 1 220 ? -14.353 -17.071 10.056 1.00 97.25 220 GLN A C 1
ATOM 1794 O O . GLN A 1 220 ? -14.506 -16.527 8.964 1.00 97.25 220 GLN A O 1
ATOM 1799 N N . GLY A 1 221 ? -13.141 -17.295 10.573 1.00 96.62 221 GLY A N 1
ATOM 1800 C CA . GLY A 1 221 ? -11.891 -16.963 9.884 1.00 96.62 221 GLY A CA 1
ATOM 1801 C C . GLY A 1 221 ? -11.474 -15.496 9.993 1.00 96.62 221 GLY A C 1
ATOM 1802 O O . GLY A 1 221 ? -10.591 -15.070 9.260 1.00 96.62 221 GLY A O 1
ATOM 1803 N N . LEU A 1 222 ? -12.085 -14.714 10.891 1.00 97.69 222 LEU A N 1
ATOM 1804 C CA . LEU A 1 222 ? -11.699 -13.319 11.097 1.00 97.69 222 LEU A CA 1
ATOM 1805 C C . LEU A 1 222 ? -10.539 -13.212 12.082 1.00 97.69 222 LEU A C 1
ATOM 1807 O O . LEU A 1 222 ? -10.616 -13.690 13.218 1.00 97.69 222 LEU A O 1
ATOM 1811 N N . ASP A 1 223 ? -9.510 -12.465 11.703 1.00 97.38 223 ASP A N 1
ATOM 1812 C CA . ASP A 1 223 ? -8.513 -11.970 12.644 1.00 97.38 223 ASP A CA 1
ATOM 1813 C C . ASP A 1 223 ? -9.081 -10.853 13.513 1.00 97.38 223 ASP A C 1
ATOM 1815 O O . ASP A 1 223 ? -9.203 -9.714 13.077 1.00 97.38 223 ASP A O 1
ATOM 1819 N N . VAL A 1 224 ? -9.450 -11.193 14.750 1.00 97.94 224 VAL A N 1
ATOM 1820 C CA . VAL A 1 224 ? -9.928 -10.252 15.766 1.00 97.94 224 VAL A CA 1
ATOM 1821 C C . VAL A 1 224 ? -9.100 -10.342 17.044 1.00 97.94 224 VAL A C 1
ATOM 1823 O O . VAL A 1 224 ? -8.603 -11.417 17.386 1.00 97.94 224 VAL A O 1
ATOM 1826 N N . LEU A 1 225 ? -8.994 -9.231 17.774 1.00 98.06 225 LEU A N 1
ATOM 1827 C CA . LEU A 1 225 ? -8.451 -9.187 19.135 1.00 98.06 225 LEU A CA 1
ATOM 1828 C C . LEU A 1 225 ? -9.560 -9.171 20.192 1.00 98.06 225 LEU A C 1
ATOM 1830 O O . LEU A 1 225 ? -10.687 -8.760 19.926 1.00 98.06 225 LEU A O 1
ATOM 1834 N N . TYR A 1 226 ? -9.213 -9.564 21.414 1.00 98.19 226 TYR A N 1
ATOM 1835 C CA . TYR A 1 226 ? -10.027 -9.367 22.612 1.00 98.19 226 TYR A CA 1
ATOM 1836 C C . TYR A 1 226 ? -9.234 -8.553 23.633 1.00 98.19 226 TYR A C 1
ATOM 1838 O O . TYR A 1 226 ? -8.064 -8.849 23.878 1.00 98.19 226 TYR A O 1
ATOM 1846 N N . ASP A 1 227 ? -9.857 -7.540 24.238 1.00 97.81 227 ASP A N 1
ATOM 1847 C CA . ASP A 1 227 ? -9.195 -6.709 25.246 1.00 97.81 227 ASP A CA 1
ATOM 1848 C C . ASP A 1 227 ? -10.157 -6.245 26.356 1.00 97.81 227 ASP A C 1
ATOM 1850 O O . ASP A 1 227 ? -11.057 -5.424 26.153 1.00 97.81 227 ASP A O 1
ATOM 1854 N N . ALA A 1 228 ? -9.919 -6.749 27.569 1.00 96.00 228 ALA A N 1
ATOM 1855 C CA . ALA A 1 228 ? -10.652 -6.409 28.792 1.00 96.00 228 ALA A CA 1
ATOM 1856 C C . ALA A 1 228 ? -9.864 -5.500 29.762 1.00 96.00 228 ALA A C 1
ATOM 1858 O O . ALA A 1 228 ? -10.316 -5.205 30.871 1.00 96.00 228 ALA A O 1
ATOM 1859 N N . SER A 1 229 ? -8.665 -5.043 29.390 1.00 94.19 229 SER A N 1
ATOM 1860 C CA . SER A 1 229 ? -7.749 -4.383 30.325 1.00 94.19 229 SER A CA 1
ATOM 1861 C C . SER A 1 229 ? -7.945 -2.861 30.395 1.00 94.19 229 SER A C 1
ATOM 1863 O O . SER A 1 229 ? -7.922 -2.144 29.394 1.00 94.19 229 SER A O 1
ATOM 1865 N N . GLY A 1 230 ? -8.081 -2.310 31.603 1.00 93.06 230 GLY A N 1
ATOM 1866 C CA . GLY A 1 230 ? -8.212 -0.864 31.828 1.00 93.06 230 GLY A CA 1
ATOM 1867 C C . GLY A 1 230 ? -9.547 -0.267 31.356 1.00 93.06 230 GLY A 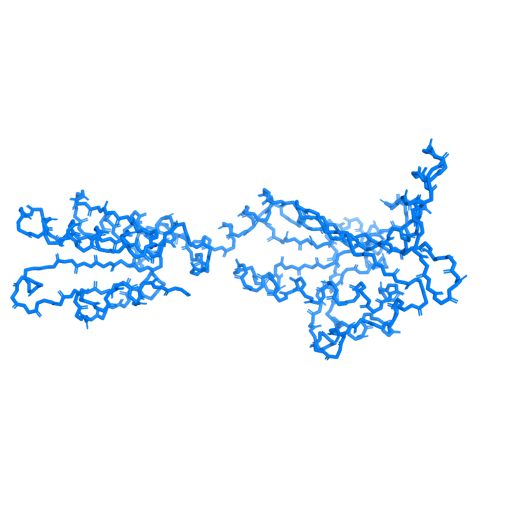C 1
ATOM 1868 O O . GLY A 1 230 ? -10.497 -0.977 31.053 1.00 93.06 230 GLY A O 1
ATOM 1869 N N . ARG A 1 231 ? -9.654 1.067 31.317 1.00 94.38 231 ARG A N 1
ATOM 1870 C CA . ARG A 1 231 ? -10.886 1.770 30.891 1.00 94.38 231 ARG A CA 1
ATOM 1871 C C . ARG A 1 231 ? -11.065 1.716 29.372 1.00 94.38 231 ARG A C 1
ATOM 1873 O O . ARG A 1 231 ? -10.065 1.711 28.661 1.00 94.38 231 ARG A O 1
ATOM 1880 N N . ILE A 1 232 ? -12.309 1.785 28.890 1.00 94.25 232 ILE A N 1
ATOM 1881 C CA . ILE A 1 232 ? -12.657 1.665 27.462 1.00 94.25 232 ILE A CA 1
ATOM 1882 C C . ILE A 1 232 ? -11.829 2.576 26.540 1.00 94.25 232 ILE A C 1
ATOM 1884 O O . ILE A 1 232 ? -11.287 2.107 25.546 1.00 94.25 232 ILE A O 1
ATOM 1888 N N . GLY A 1 233 ? -11.607 3.840 26.923 1.00 93.56 233 GLY A N 1
ATOM 1889 C CA . GLY A 1 233 ? -10.791 4.772 26.135 1.00 93.56 233 GLY A CA 1
ATOM 1890 C C . GLY A 1 233 ? -9.345 4.305 25.939 1.00 93.56 233 GLY A C 1
ATOM 1891 O O . GLY A 1 233 ? -8.790 4.470 24.862 1.00 93.56 233 GLY A O 1
ATOM 1892 N N . ARG A 1 234 ? -8.750 3.630 26.934 1.00 95.12 234 ARG A N 1
ATOM 1893 C CA . ARG A 1 234 ? -7.391 3.069 26.822 1.00 95.12 234 ARG A CA 1
ATOM 1894 C C . ARG A 1 234 ? -7.345 1.850 25.895 1.00 95.12 234 ARG A C 1
ATOM 1896 O O . ARG A 1 234 ? -6.286 1.533 25.369 1.00 95.12 234 ARG A O 1
ATOM 1903 N N . ARG A 1 235 ? -8.469 1.152 25.726 1.00 96.88 235 ARG A N 1
ATOM 1904 C CA . ARG A 1 235 ? -8.593 0.001 24.819 1.00 96.88 235 ARG A CA 1
ATOM 1905 C C . ARG A 1 235 ? -8.777 0.466 23.384 1.00 96.88 235 ARG A C 1
ATOM 1907 O O . ARG A 1 235 ? -8.098 -0.040 22.502 1.00 96.88 235 ARG A O 1
ATOM 1914 N N . TYR A 1 236 ? -9.608 1.491 23.179 1.00 96.94 236 TYR A N 1
ATOM 1915 C CA . TYR A 1 236 ? -9.676 2.188 21.895 1.00 96.94 236 TYR A CA 1
ATOM 1916 C C . TYR A 1 236 ? -8.312 2.745 21.495 1.00 96.94 236 TYR A C 1
ATOM 1918 O O . TYR A 1 236 ? -7.898 2.517 20.367 1.00 96.94 236 TYR A O 1
ATOM 1926 N N . ALA A 1 237 ? -7.583 3.372 22.426 1.00 96.75 237 ALA A N 1
ATOM 1927 C CA . ALA A 1 237 ? -6.233 3.859 22.157 1.00 96.75 237 ALA A CA 1
ATOM 1928 C C . ALA A 1 237 ? -5.304 2.748 21.657 1.00 96.75 237 ALA A C 1
ATOM 1930 O O . ALA A 1 237 ? -4.753 2.879 20.574 1.00 96.75 237 ALA A O 1
ATOM 1931 N N . ARG A 1 238 ? -5.220 1.612 22.366 1.00 97.62 238 ARG A N 1
ATOM 1932 C CA . ARG A 1 238 ? -4.392 0.474 21.930 1.00 97.62 238 ARG A CA 1
ATOM 1933 C C . ARG A 1 238 ? -4.786 -0.078 20.563 1.00 97.62 238 ARG A C 1
ATOM 1935 O O . ARG A 1 238 ? -3.912 -0.447 19.795 1.00 97.62 238 ARG A O 1
ATOM 1942 N N . ALA A 1 239 ? -6.083 -0.164 20.273 1.00 97.88 239 ALA A N 1
ATOM 1943 C CA . ALA A 1 239 ? -6.567 -0.661 18.988 1.00 97.88 239 ALA A CA 1
ATOM 1944 C C . ALA A 1 239 ? -6.241 0.307 17.840 1.00 97.88 239 ALA A C 1
ATOM 1946 O O . ALA A 1 239 ? -5.772 -0.119 16.785 1.00 97.88 239 ALA A O 1
ATOM 1947 N N . ASP A 1 240 ? -6.442 1.607 18.066 1.00 97.75 240 ASP A N 1
ATOM 1948 C CA . ASP A 1 240 ? -6.121 2.665 17.109 1.00 97.75 240 ASP A CA 1
ATOM 1949 C C . ASP A 1 240 ? -4.592 2.769 16.883 1.00 97.75 240 ASP A C 1
ATOM 1951 O O . ASP A 1 240 ? -4.148 2.933 15.746 1.00 97.75 240 ASP A O 1
ATOM 1955 N N . GLU A 1 241 ? -3.783 2.622 17.942 1.00 97.56 241 GLU A N 1
ATOM 1956 C CA . GLU A 1 241 ? -2.304 2.641 17.929 1.00 97.56 241 GLU A CA 1
ATOM 1957 C C . GLU A 1 241 ? -1.689 1.575 17.015 1.00 97.56 241 GLU A C 1
ATOM 1959 O O . GLU A 1 241 ? -0.577 1.766 16.532 1.00 97.56 241 GLU A O 1
ATOM 1964 N N . ILE A 1 242 ? -2.404 0.478 16.749 1.00 97.69 242 ILE A N 1
ATOM 1965 C CA . ILE A 1 242 ? -1.995 -0.569 15.797 1.00 97.69 242 ILE A CA 1
ATOM 1966 C C . ILE A 1 242 ? -2.901 -0.627 14.556 1.00 97.69 242 ILE A C 1
ATOM 1968 O O . ILE A 1 242 ? -2.858 -1.586 13.792 1.00 97.69 242 ILE A O 1
ATOM 1972 N N . GLY A 1 243 ? -3.738 0.392 14.351 1.00 97.69 243 GLY A N 1
ATOM 1973 C CA . GLY A 1 243 ? -4.513 0.583 13.129 1.00 97.69 243 GLY A CA 1
ATOM 1974 C C . GLY A 1 243 ? -5.711 -0.350 12.936 1.00 97.69 243 GLY A C 1
ATOM 1975 O O . GLY A 1 243 ? -6.158 -0.496 11.802 1.00 97.69 243 GLY A O 1
ATOM 1976 N N . ILE A 1 244 ? -6.284 -0.943 13.988 1.00 98.31 244 ILE A N 1
ATOM 1977 C CA . ILE A 1 244 ? -7.500 -1.772 13.859 1.00 98.31 244 ILE A CA 1
ATOM 1978 C C . ILE A 1 244 ? -8.685 -0.895 13.421 1.00 98.31 244 ILE A C 1
ATOM 1980 O O . ILE A 1 244 ? -8.989 0.079 14.109 1.00 98.31 244 ILE A O 1
ATOM 1984 N N . PRO A 1 245 ? -9.399 -1.218 12.325 1.00 97.94 245 PRO A N 1
ATOM 1985 C CA . PRO A 1 245 ? -10.376 -0.316 11.717 1.00 97.94 245 PRO A CA 1
ATOM 1986 C C . PRO A 1 245 ? -11.703 -0.247 12.486 1.00 97.94 245 PRO A C 1
ATOM 1988 O O . PRO A 1 245 ? -12.420 0.751 12.383 1.00 97.94 245 PRO A O 1
ATOM 1991 N N . LYS A 1 246 ? -12.056 -1.298 13.238 1.00 98.50 246 LYS A N 1
ATOM 1992 C CA . LYS A 1 246 ? -13.363 -1.451 13.896 1.00 98.50 246 LYS A CA 1
ATOM 1993 C C . LYS A 1 246 ? -13.195 -1.970 15.327 1.00 98.50 246 LYS A C 1
ATOM 1995 O O . LYS A 1 246 ? -12.580 -3.013 15.549 1.00 98.50 246 LYS A O 1
ATOM 2000 N N . ALA A 1 247 ? -13.778 -1.279 16.303 1.00 98.44 247 ALA A N 1
ATOM 2001 C CA . ALA A 1 247 ? -13.825 -1.726 17.695 1.00 98.44 247 ALA A CA 1
ATOM 2002 C C . ALA A 1 247 ? -15.267 -2.034 18.111 1.00 98.44 247 ALA A C 1
ATOM 2004 O O . ALA A 1 247 ? -16.122 -1.152 18.103 1.00 98.44 247 ALA A O 1
ATOM 2005 N N . VAL A 1 248 ? -15.534 -3.282 18.483 1.00 98.69 248 VAL A N 1
ATOM 2006 C CA . VAL A 1 248 ? -16.849 -3.774 18.894 1.00 98.69 248 VAL A CA 1
ATOM 2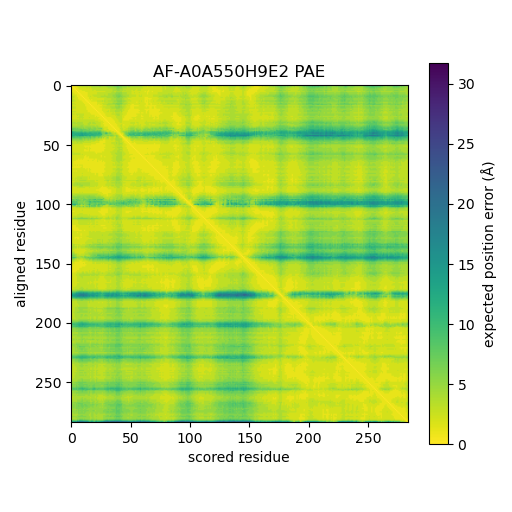007 C C . VAL A 1 248 ? -16.937 -3.765 20.411 1.00 98.69 248 VAL A C 1
ATOM 2009 O O . VAL A 1 248 ? -16.155 -4.436 21.078 1.00 98.69 248 VAL A O 1
ATOM 2012 N N . THR A 1 249 ? -17.892 -3.027 20.964 1.00 98.44 249 THR A N 1
ATOM 2013 C CA . THR A 1 249 ? -18.083 -2.902 22.410 1.00 98.44 249 THR A CA 1
ATOM 2014 C C . THR A 1 249 ? -19.352 -3.604 22.875 1.00 98.44 249 THR A C 1
ATOM 2016 O O . THR A 1 249 ? -20.434 -3.351 22.344 1.00 98.44 249 THR A O 1
ATOM 2019 N N . ILE A 1 250 ? -19.192 -4.460 23.8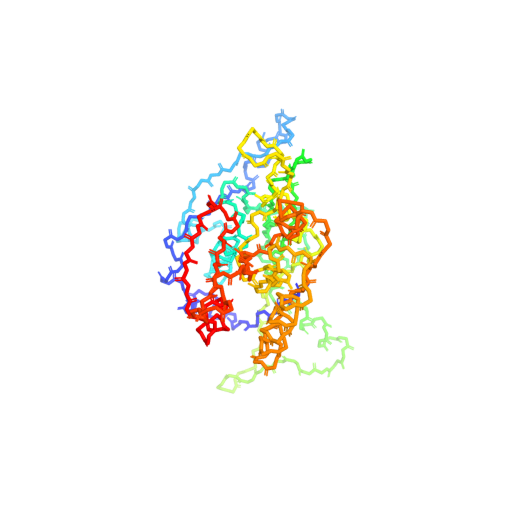87 1.00 98.38 250 ILE A N 1
ATOM 2020 C CA . ILE A 1 250 ? -20.258 -5.167 24.602 1.00 98.38 250 ILE A CA 1
ATOM 2021 C C . ILE A 1 250 ? -20.547 -4.428 25.905 1.00 98.38 250 ILE A C 1
ATOM 2023 O O . ILE A 1 250 ? -19.713 -4.384 26.807 1.00 98.38 250 ILE A O 1
ATOM 2027 N N . ASP A 1 251 ? -21.725 -3.840 26.014 1.00 97.19 251 ASP A N 1
ATOM 2028 C CA . ASP A 1 251 ? -22.178 -3.040 27.150 1.00 97.19 251 ASP A CA 1
ATOM 2029 C C . ASP A 1 251 ? -23.342 -3.718 27.899 1.00 97.19 251 ASP A C 1
ATOM 2031 O O . ASP A 1 251 ? -23.807 -4.772 27.473 1.00 97.19 251 ASP A O 1
ATOM 2035 N N . PRO A 1 252 ? -23.825 -3.171 29.032 1.00 97.38 252 PRO A N 1
ATOM 2036 C CA . PRO A 1 252 ? -24.951 -3.769 29.753 1.00 97.38 252 PRO A CA 1
ATOM 2037 C C . PRO A 1 252 ? -26.202 -3.984 28.890 1.00 97.38 252 PRO A C 1
ATOM 2039 O O . PRO A 1 252 ? -26.841 -5.023 29.012 1.00 97.38 252 PRO A O 1
ATOM 2042 N N . GLN A 1 253 ? -26.500 -3.059 27.971 1.00 96.75 253 GLN A N 1
ATOM 2043 C CA . GLN A 1 253 ? -27.638 -3.174 27.055 1.00 96.75 253 GLN A CA 1
ATOM 2044 C C . GLN A 1 253 ? -27.511 -4.401 26.135 1.00 96.75 253 GLN A C 1
ATOM 2046 O O . GLN A 1 253 ? -28.503 -5.064 25.849 1.00 96.75 253 GLN A O 1
ATOM 2051 N N . SER A 1 254 ? -26.283 -4.778 25.769 1.00 97.25 254 SER A N 1
ATOM 2052 C CA . SER A 1 254 ? -25.992 -5.966 24.955 1.00 97.25 254 SER A CA 1
ATOM 2053 C C . SER A 1 254 ? -26.500 -7.276 25.581 1.00 97.25 254 SER A C 1
ATOM 2055 O O . SER A 1 254 ? -26.747 -8.254 24.868 1.00 97.25 254 SER A O 1
ATOM 2057 N N . LEU A 1 255 ? -26.639 -7.328 26.913 1.00 96.00 255 LEU A N 1
ATOM 2058 C CA . LEU A 1 255 ? -27.185 -8.487 27.627 1.00 96.00 255 LEU A CA 1
ATOM 2059 C C . LEU A 1 255 ? -28.710 -8.588 27.480 1.00 96.00 255 LEU A C 1
ATOM 2061 O O . LEU A 1 255 ? -29.249 -9.693 27.511 1.00 96.00 255 LEU A O 1
ATOM 2065 N N . GLU A 1 256 ? -29.382 -7.456 27.282 1.00 96.06 256 GLU A N 1
ATOM 2066 C CA . GLU A 1 256 ? -30.839 -7.349 27.196 1.00 96.06 256 GLU A CA 1
ATOM 2067 C C . GLU A 1 256 ? -31.333 -7.509 25.754 1.00 96.06 256 GLU A C 1
ATOM 2069 O O . GLU A 1 256 ? -32.252 -8.286 25.500 1.00 96.06 256 GLU A O 1
ATOM 2074 N N . ASP A 1 257 ? -30.704 -6.818 24.799 1.00 96.69 257 ASP A N 1
ATOM 2075 C CA . ASP A 1 257 ? -31.219 -6.685 23.428 1.00 96.69 257 ASP A CA 1
ATOM 2076 C C . ASP A 1 257 ? -30.389 -7.404 22.351 1.00 96.69 257 ASP A C 1
ATOM 2078 O O . ASP A 1 257 ? -30.725 -7.343 21.169 1.00 96.69 257 ASP A O 1
ATOM 2082 N N . GLN A 1 258 ? -29.327 -8.117 22.745 1.00 96.81 258 GLN A N 1
ATOM 2083 C CA . GLN A 1 258 ? -28.421 -8.832 21.834 1.00 96.81 258 GLN A CA 1
ATOM 2084 C C . GLN A 1 258 ? -27.768 -7.937 20.768 1.00 96.81 258 GLN A C 1
ATOM 2086 O O . GLN A 1 258 ? -27.397 -8.422 19.694 1.00 96.81 258 GLN A O 1
ATOM 2091 N N . THR A 1 259 ? -27.594 -6.648 21.053 1.00 98.31 259 THR A N 1
ATOM 2092 C CA . THR A 1 259 ? -26.868 -5.718 20.182 1.00 98.31 259 THR A CA 1
ATOM 2093 C C . THR A 1 259 ? -25.458 -5.435 20.692 1.00 98.31 259 THR A C 1
ATOM 2095 O O . THR A 1 259 ? -25.136 -5.699 21.843 1.00 98.31 259 THR A O 1
ATOM 2098 N N . ALA A 1 260 ? -24.593 -4.911 19.828 1.00 98.19 260 ALA A N 1
ATOM 2099 C CA . ALA A 1 260 ? -23.270 -4.407 20.177 1.00 98.19 260 ALA A CA 1
ATOM 2100 C C . ALA A 1 260 ? -22.986 -3.107 19.420 1.00 98.19 260 ALA A C 1
ATOM 2102 O O . ALA A 1 260 ? -23.560 -2.849 18.359 1.00 98.19 260 ALA A O 1
ATOM 2103 N N . THR A 1 261 ? -22.079 -2.288 19.951 1.00 98.44 261 THR A N 1
ATOM 2104 C CA . THR A 1 261 ? -21.682 -1.029 19.306 1.00 98.44 261 THR A CA 1
ATOM 2105 C C . THR A 1 261 ? -20.393 -1.220 18.516 1.00 98.44 261 THR A C 1
ATOM 2107 O O . THR A 1 261 ? -19.386 -1.622 19.092 1.00 98.44 261 THR A O 1
ATOM 2110 N N . ILE A 1 262 ? -20.387 -0.891 17.224 1.00 98.56 262 ILE A N 1
ATOM 2111 C CA . ILE A 1 262 ? -19.171 -0.781 16.408 1.00 98.56 262 ILE A CA 1
ATOM 2112 C C . ILE A 1 262 ? -18.731 0.681 16.384 1.00 98.56 262 ILE A C 1
ATOM 2114 O O . ILE A 1 262 ? -19.485 1.543 15.929 1.00 98.56 262 ILE A O 1
ATOM 2118 N N . ARG A 1 263 ? -17.500 0.944 16.834 1.00 98.00 263 ARG A N 1
ATOM 2119 C CA . ARG A 1 263 ? -16.782 2.209 16.643 1.00 98.00 263 ARG A CA 1
ATOM 2120 C C . ARG A 1 263 ? -15.845 2.106 15.441 1.00 98.00 263 ARG A C 1
ATOM 2122 O O . ARG A 1 263 ? -15.022 1.189 15.395 1.00 98.00 263 ARG A O 1
ATOM 2129 N N . TYR A 1 264 ? -15.908 3.075 14.534 1.00 97.75 264 TYR A N 1
ATOM 2130 C CA . TYR A 1 264 ? -14.984 3.185 13.402 1.00 97.75 264 TYR A CA 1
ATOM 2131 C C . TYR A 1 264 ? -13.723 3.949 13.796 1.00 97.75 264 TYR A C 1
ATOM 2133 O O . TYR A 1 264 ? -13.799 5.015 14.411 1.00 97.75 264 TYR A O 1
ATOM 2141 N N . ARG A 1 265 ? -12.556 3.404 13.442 1.00 97.19 265 ARG A N 1
ATOM 2142 C CA . ARG A 1 265 ? -11.253 3.969 13.802 1.00 97.19 265 ARG A CA 1
ATOM 2143 C C . ARG A 1 265 ? -11.103 5.391 13.300 1.00 97.19 265 ARG A C 1
ATOM 2145 O O . ARG A 1 265 ? -10.722 6.225 14.100 1.00 97.19 265 ARG A O 1
ATOM 2152 N N . ASP A 1 266 ? -11.399 5.684 12.039 1.00 95.38 266 ASP A N 1
ATOM 2153 C CA . ASP A 1 266 ? -11.034 6.970 11.427 1.00 95.38 266 ASP A CA 1
ATOM 2154 C C . ASP A 1 266 ? -11.896 8.124 11.935 1.00 95.38 266 ASP A C 1
ATOM 2156 O O . ASP A 1 266 ? -11.366 9.142 12.378 1.00 95.38 266 ASP A O 1
ATOM 2160 N N . THR A 1 267 ? -13.217 7.938 11.944 1.00 94.94 267 THR A N 1
ATOM 2161 C CA . THR A 1 267 ? -14.172 8.990 12.321 1.00 94.94 267 THR A CA 1
ATOM 2162 C C . THR A 1 267 ? -14.462 9.028 13.819 1.00 94.94 267 THR A C 1
ATOM 2164 O O . THR A 1 267 ? -14.799 10.074 14.363 1.00 94.94 267 THR A O 1
ATOM 2167 N N . GLY A 1 268 ? -14.313 7.895 14.511 1.00 93.56 268 GLY A N 1
ATOM 2168 C CA . GLY A 1 268 ? -14.758 7.732 15.893 1.00 93.56 268 GLY A CA 1
ATOM 2169 C C . GLY A 1 268 ? -16.267 7.508 16.041 1.00 93.56 268 GLY A C 1
ATOM 2170 O O . GLY A 1 268 ? -16.722 7.324 17.174 1.00 93.56 268 GLY A O 1
ATOM 2171 N N . ASP A 1 269 ? -17.020 7.479 14.936 1.00 96.62 269 ASP A N 1
ATOM 2172 C CA . ASP A 1 269 ? -18.469 7.273 14.939 1.00 96.62 269 ASP A CA 1
ATOM 2173 C C . ASP A 1 269 ? -18.841 5.897 15.476 1.00 96.62 269 ASP A C 1
ATOM 2175 O O . ASP A 1 269 ? -18.093 4.924 15.336 1.00 96.62 269 ASP A O 1
ATOM 2179 N N . GLN A 1 270 ? -20.031 5.819 16.069 1.00 97.75 270 GLN A N 1
ATOM 2180 C CA . GLN A 1 270 ? -20.555 4.615 16.696 1.00 97.75 270 GLN A CA 1
ATOM 2181 C C . GLN A 1 270 ? -21.910 4.243 16.107 1.00 97.75 270 GLN A C 1
ATOM 2183 O O . GLN A 1 270 ? -22.802 5.080 15.986 1.00 97.75 270 GLN A O 1
ATOM 2188 N N . THR A 1 271 ? -22.071 2.967 15.772 1.00 98.00 271 THR A N 1
ATOM 2189 C CA . THR A 1 271 ? -23.329 2.404 15.263 1.00 98.00 271 THR A CA 1
ATOM 2190 C C . THR A 1 271 ? -23.658 1.118 16.012 1.00 98.00 271 THR A C 1
ATOM 2192 O O . THR A 1 271 ? -22.753 0.354 16.352 1.00 98.00 271 THR A O 1
ATOM 2195 N N . ARG A 1 272 ? -24.940 0.890 16.315 1.00 98.19 272 ARG A N 1
ATOM 2196 C CA . ARG A 1 272 ? -25.413 -0.281 17.067 1.00 98.19 272 ARG A CA 1
ATOM 2197 C C . ARG A 1 272 ? -26.016 -1.303 16.107 1.00 98.19 272 ARG A C 1
ATOM 2199 O O . ARG A 1 272 ? -26.857 -0.936 15.294 1.00 98.19 272 ARG A O 1
ATOM 2206 N N . HIS A 1 273 ? -25.589 -2.558 16.222 1.00 98.38 273 HIS A N 1
ATOM 2207 C CA . HIS A 1 273 ? -25.970 -3.667 15.335 1.00 98.38 273 HIS A CA 1
ATOM 2208 C C . HIS A 1 273 ? -26.288 -4.919 16.144 1.00 98.38 273 HIS A C 1
ATOM 2210 O O . HIS A 1 273 ? -25.846 -5.035 17.290 1.00 98.38 273 HIS A O 1
ATOM 2216 N N . LEU A 1 274 ? -27.007 -5.876 15.559 1.00 98.44 274 LEU A N 1
ATOM 2217 C CA . LEU A 1 274 ? -27.209 -7.176 16.199 1.00 98.44 274 LEU A CA 1
ATOM 2218 C C . LEU A 1 274 ? -25.870 -7.915 16.315 1.00 98.44 274 LEU A C 1
ATOM 2220 O O . LEU A 1 274 ? -25.075 -7.939 15.374 1.00 98.44 274 LEU A O 1
ATOM 2224 N N . ILE A 1 275 ? -25.630 -8.583 17.446 1.00 97.94 275 ILE A N 1
ATOM 2225 C CA . ILE A 1 275 ? -24.396 -9.354 17.684 1.00 97.94 275 ILE A CA 1
ATOM 2226 C C . ILE A 1 275 ? -24.178 -10.411 16.589 1.00 97.94 275 ILE A C 1
ATOM 2228 O O . ILE A 1 275 ? -23.042 -10.661 16.187 1.00 97.94 275 ILE A O 1
ATOM 2232 N N . SER A 1 276 ? -25.258 -10.995 16.066 1.00 97.50 276 SER A N 1
ATOM 2233 C CA . SER A 1 276 ? -25.219 -11.977 14.976 1.00 97.50 276 SER A CA 1
ATOM 2234 C C . SER A 1 276 ? -24.704 -11.418 13.646 1.00 97.50 276 SER A C 1
ATOM 2236 O O . SER A 1 276 ? -24.229 -12.187 12.814 1.00 97.50 276 SER A O 1
ATOM 2238 N N . GLU A 1 277 ? -24.788 -10.105 13.430 1.00 97.88 277 GLU A N 1
ATOM 2239 C CA . GLU A 1 277 ? -24.366 -9.440 12.189 1.00 97.88 277 GLU A CA 1
ATOM 2240 C C . GLU A 1 277 ? -22.900 -8.997 12.237 1.00 97.88 277 GLU A C 1
ATOM 2242 O O . GLU A 1 277 ? -22.265 -8.843 11.191 1.00 97.88 277 GLU A O 1
ATOM 2247 N N . ILE A 1 278 ? -22.338 -8.844 13.442 1.00 98.00 278 ILE A N 1
ATOM 2248 C CA . ILE A 1 278 ? -20.979 -8.337 13.662 1.00 98.00 278 ILE A CA 1
ATOM 2249 C C . ILE A 1 278 ? -19.919 -9.071 12.825 1.00 98.00 278 ILE A C 1
ATOM 2251 O O . ILE A 1 278 ? -19.124 -8.378 12.192 1.00 98.00 278 ILE A O 1
ATOM 2255 N N . PRO A 1 279 ? -19.879 -10.418 12.742 1.00 97.50 279 PRO A N 1
ATOM 2256 C CA . PRO A 1 279 ? -18.860 -11.091 11.937 1.00 97.50 279 PRO A CA 1
ATOM 2257 C C . PRO A 1 279 ? -18.877 -10.664 10.464 1.00 97.50 279 PRO A C 1
ATOM 2259 O O . PRO A 1 279 ? -17.829 -10.454 9.862 1.00 97.50 279 PRO A O 1
ATOM 2262 N N . ASN A 1 280 ? -20.060 -10.464 9.880 1.00 97.31 280 ASN A N 1
ATOM 2263 C CA . ASN A 1 280 ? -20.162 -9.988 8.502 1.00 97.31 280 ASN A CA 1
ATOM 2264 C C . ASN A 1 280 ? -19.766 -8.515 8.382 1.00 97.31 280 ASN A C 1
ATOM 2266 O O . ASN A 1 280 ? -19.077 -8.155 7.435 1.00 97.31 280 ASN A O 1
ATOM 2270 N N . LEU A 1 281 ? -20.130 -7.686 9.362 1.00 97.25 281 LEU A N 1
ATOM 2271 C CA . LEU A 1 281 ? -19.762 -6.269 9.393 1.00 97.25 281 LEU A CA 1
ATOM 2272 C C . LEU A 1 281 ? -18.262 -6.036 9.609 1.00 97.25 281 LEU A C 1
ATOM 2274 O O . LEU A 1 281 ? -17.771 -4.957 9.285 1.00 97.25 281 LEU A O 1
ATOM 2278 N N . LEU A 1 282 ? -17.523 -7.005 10.157 1.00 96.31 282 LEU A N 1
ATOM 2279 C CA . LEU A 1 282 ? -16.071 -6.918 10.331 1.00 96.31 282 LEU A CA 1
ATOM 2280 C C . LEU A 1 282 ? -15.277 -7.277 9.070 1.00 96.31 282 LEU A C 1
ATOM 2282 O O . LEU A 1 282 ? -14.129 -6.851 8.972 1.00 96.31 282 LEU A O 1
ATOM 2286 N N . LYS A 1 283 ? -15.874 -7.980 8.100 1.00 92.62 283 LYS A N 1
ATOM 2287 C CA . LYS A 1 283 ? -15.231 -8.258 6.805 1.00 92.62 283 LYS A CA 1
ATOM 2288 C C . LYS A 1 283 ? -14.875 -6.946 6.088 1.00 92.62 283 LYS A C 1
ATOM 2290 O O . LYS A 1 283 ? -15.506 -5.905 6.324 1.00 92.62 283 LYS A O 1
ATOM 2295 N N . LEU A 1 284 ? -13.807 -7.003 5.300 1.00 79.38 284 LEU A N 1
ATOM 2296 C CA . LEU A 1 284 ? -13.176 -5.880 4.606 1.00 79.38 284 LEU A CA 1
ATOM 2297 C C . LEU A 1 284 ? -13.316 -6.023 3.096 1.00 79.38 284 LEU A C 1
ATOM 2299 O O . LEU A 1 284 ? -13.368 -7.186 2.639 1.00 79.38 284 LEU A O 1
#

Sequence (284 aa):
MEIEYFVDPDQLDECPLFEELAPIPLNFVTREAQEKAAKQSATDFTSIQISVQEAFEKKYVPNQWMACILGDEVEFFKLLGIPDQAIRFRHMRPEETPHYSGGNFDLEVNLSFGWKEVIGNAYRRDHDLKSHMKGSQKDLSYDLEGAKVIPHVLEPSFGIDRLIYAILEHTYRPQDKTRGWNWFQLPPQLAPYHGVVLPLLNRSELEEKATTLYSVCRGQGLDVLYDASGRIGRRYARADEIGIPKAVTIDPQSLEDQTATIRYRDTGDQTRHLISEIPNLLKL

Secondary structure (DSSP, 8-state):
-B--EEE-GGGTT--TTHHHHTT-EEEEE-HHHHHHHHHTT-SS-PPEEEEHHHHHHTTSSSSHHHHHHHHHHHHHHHHTT--GGGEEEEE--GGGS-TT-SEEEEEEEEETTEEEEEEEEEEEETHHHHHHHHHH----PEEETTEEE--EEEEEEE-HHHHHHHHHHHHEE---TTT-S-EE---GGG-S-SEEEEESSS-HHHHHHHHHHHHHHHHTT--EEE--SS-HHHHHHHHHHTT-SEEEEE-HHHHHH-EEEEEETTT--EEEEETTTHHHHH--

Solvent-accessible surface area (backbone atoms only — not comparable to full-atom values): 15249 Å² total; per-residue (Å²): 89,75,45,80,45,74,36,54,72,92,50,43,76,61,39,92,56,35,81,78,29,26,76,38,75,37,41,34,29,48,51,68,40,45,54,53,21,59,78,65,74,47,94,64,67,62,64,46,83,40,30,25,44,53,33,37,77,71,56,77,34,81,31,37,46,59,26,35,52,60,29,51,49,52,57,52,37,51,67,54,47,40,56,73,91,39,42,35,35,37,41,60,48,76,93,78,48,65,96,64,55,59,46,44,33,31,38,25,37,61,48,101,90,44,76,39,73,31,30,46,34,37,30,41,41,44,52,65,60,53,51,48,26,70,74,68,75,46,89,80,55,49,77,57,99,86,42,81,43,66,45,21,33,40,30,52,37,36,41,61,71,53,45,53,49,48,36,51,61,61,18,50,40,76,58,47,94,86,79,68,50,51,30,33,64,46,35,66,90,71,24,86,24,49,25,35,32,25,27,56,53,96,41,71,72,34,43,52,54,29,50,49,53,45,51,52,31,44,74,72,73,44,51,60,45,77,53,73,66,79,56,55,69,61,44,50,43,58,39,28,50,62,12,26,43,31,40,36,35,30,46,80,63,27,78,77,72,47,32,30,36,40,30,35,51,89,83,61,51,74,49,78,42,50,54,88,50,45,58,67,71,40,62,126

Radius of gyration: 25.32 Å; Cα contacts (8 Å, |Δi|>4): 532; chains: 1; bounding box: 57×49×70 Å